Protein 1NUW (pdb70)

B-factor: mean 26.23, std 14.52, range [8.2, 106.67]

GO terms:
  GO:0042132 fructose 1,6-bisphosphate 1-phosphatase activity (F, EXP)

Sequence (328 aa):
TNIVTLTRFVMEEGRKARGTGEMTQLLNSLCTAVKAISTAVRKAGIAHLYGIAGSTNVTGDQVKKLDVLSNDLVINVLKSSFATCVLVSEEDKNAIIVEPEKRGKYVVCFDPLDGSSNIDCLVSIGTIFGIYRKNSTDEPSEKDALQPGRNLVAAGYALYGSATMLVLAMVNGVNCFMLDPAIGEFILVDRDVKIKKKGSIYSINEGYAKEFDPAITEYIQRKKFPPDNSAPYGARYVGSMVADVHRTLVYGGIFMYPANKKSPKGKLRLLYECNPMAYVMEKAGGLATTGKEAVLDIVPTDIHQRAPIILGSPEDVTELLEIYQKHA

Solvent-accessible surface area: 14277 Å² total; per-residue (Å²): 192,106,90,39,17,3,46,82,33,0,88,90,69,33,193,187,75,233,72,82,42,30,12,21,77,0,3,50,20,3,15,74,0,0,62,39,1,4,83,8,22,120,105,1,41,149,43,146,35,68,27,74,40,71,69,78,22,40,18,51,40,99,8,40,85,1,7,67,62,0,11,75,45,0,16,90,22,0,71,63,7,106,0,0,2,0,0,0,0,5,36,38,139,91,16,31,70,1,112,92,128,81,68,17,64,4,0,0,0,0,0,0,3,11,9,39,93,13,4,81,78,136,56,30,6,0,0,0,1,0,0,0,119,55,88,47,140,64,132,17,34,59,134,3,0,47,11,28,0,115,71,11,32,0,0,0,0,0,19,5,11,136,38,6,20,2,0,2,0,16,102,132,7,0,14,1,0,68,18,49,123,94,99,22,67,6,29,28,70,63,157,75,20,116,5,97,124,96,8,66,31,10,0,11,53,61,75,84,62,171,25,12,32,88,1,0,72,47,0,11,96,60,10,80,137,22,114,100,140,58,82,80,28,35,54,139,75,57,30,0,10,0,12,1,0,22,31,2,3,69,132,2,0,2,4,0,23,4,27,17,147,155,36,113,103,2,93,14,9,0,2,0,1,0,0,0,0,0,11,0,0,52,57,0,31,4,62,4,7,6,5,130,77,32,0,3,78,18,99,4,120,73,4,16,17,72,2,5,0,0,0,0,0,23,91,0,0,54,30,0,38,92,3,42,125,134,90,106

CATH classification: 3.30.540.10 (+1 more: 3.40.190.80)

InterPro domains:
  IPR000146 Fructose-1,6-bisphosphatase class 1 [MF_01855] (12-334)
  IPR000146 Fructose-1,6-bisphosphatase class 1 [PIRSF000904] (11-336)
  IPR000146 Fructose-1,6-bisphosphatase class 1 [PTHR11556] (4-336)
  IPR000146 Fructose-1,6-bisphosphatase class 1 [cd00354] (18-332)
  IPR020548 Fructose-1,6-bisphosphatase, active site [PS00124] (274-286)
  IPR028343 Fructose-1,6-bisphosphatase [PIRSF500210] (10-335)
  IPR028343 Fructose-1,6-bisphosphatase [PR00115] (36-63)
  IPR028343 Fructose-1,6-bisphosphatase [PR00115] (73-99)
  IPR028343 Fructose-1,6-bisphosphatase [PR00115] (153-176)
  IPR028343 Fructose-1,6-bisphosphatase [PR00115] (184-207)
  IPR028343 Fructose-1,6-bisphosphatase [PR00115] (210-237)
  IPR028343 Fructose-1,6-bisphosphatase [PR00115] (308-333)
  IPR033391 Fructose-1-6-bisphosphatase class I, N-terminal [PF00316] (13-198)
  IPR044015 Fructose-1-6-bisphosphatase class 1, C-terminal [PF18913] (203-332)

Structure (mmCIF, N/CA/C/O backbone):
data_1NUW
#
_entry.id   1NUW
#
_cell.length_a   53.600
_cell.length_b   83.017
_cell.length_c   165.378
_cell.angle_alpha   90.00
_cell.angle_beta   90.00
_cell.angle_gamma   90.00
#
_symmetry.space_group_name_H-M   'I 2 2 2'
#
loop_
_entity.id
_entity.type
_entity.pdbx_description
1 polymer Fructose-1,6-bisphosphatase
2 non-polymer 6-O-phosphono-beta-D-fructofuranose
3 non-polymer 'PHOSPHITE ION'
4 non-polymer 'MAGNESIUM ION'
5 water water
#
loop_
_atom_site.group_PDB
_atom_site.id
_atom_site.type_symbol
_atom_site.label_atom_id
_atom_site.label_alt_id
_atom_site.label_comp_id
_atom_site.label_asym_id
_atom_site.label_entity_id
_atom_site.label_seq_id
_atom_site.pdbx_PDB_ins_code
_atom_site.Cartn_x
_atom_site.Cartn_y
_atom_site.Cartn_z
_atom_site.occupancy
_atom_site.B_iso_or_equiv
_atom_site.auth_seq_id
_atom_site.auth_comp_id
_atom_site.auth_asym_id
_atom_site.auth_atom_id
_atom_site.pdbx_PDB_model_num
ATOM 1 N N . THR A 1 8 ? -15.850 10.780 -3.152 1.00 40.45 1008 THR A N 1
ATOM 2 C CA . THR A 1 8 ? -15.158 11.710 -4.036 1.00 35.19 1008 THR A CA 1
ATOM 3 C C . THR A 1 8 ? -15.054 13.130 -3.497 1.00 36.71 1008 THR A C 1
ATOM 4 O O . THR A 1 8 ? -14.680 14.018 -4.259 1.00 33.70 1008 THR A O 1
ATOM 8 N N . ASN A 1 9 ? -15.324 13.483 -2.246 1.00 41.03 1009 ASN A N 1
ATOM 9 C CA . ASN A 1 9 ? -15.079 14.851 -1.756 1.00 49.98 1009 ASN A CA 1
ATOM 10 C C . ASN A 1 9 ? -14.551 14.788 -0.326 1.00 54.84 1009 ASN A C 1
ATOM 11 O O . ASN A 1 9 ? -15.247 15.309 0.564 1.00 66.19 1009 ASN A O 1
ATOM 16 N N . ILE A 1 10 ? -13.412 14.173 -0.096 1.00 58.55 1010 ILE A N 1
ATOM 17 C CA . ILE A 1 10 ? -12.820 13.911 1.212 1.00 60.21 1010 ILE A CA 1
ATOM 18 C C . ILE A 1 10 ? -12.238 15.128 1.908 1.00 58.73 1010 ILE A C 1
ATOM 19 O O . ILE A 1 10 ? -11.732 16.093 1.315 1.00 52.35 1010 ILE A O 1
ATOM 24 N N . VAL A 1 11 ? -12.280 15.117 3.253 1.00 49.52 1011 VAL A N 1
ATOM 25 C CA . VAL A 1 11 ? -11.810 16.347 3.886 1.00 36.68 1011 VAL A CA 1
ATOM 26 C C . VAL A 1 11 ? -10.418 16.102 4.434 1.00 26.30 1011 VAL A C 1
ATOM 27 O O . VAL A 1 11 ? -10.262 15.507 5.490 1.00 25.72 1011 VAL A O 1
ATOM 31 N N . THR A 1 12 ? -9.432 16.535 3.692 1.00 24.92 1012 THR A N 1
ATOM 32 C CA . THR A 1 12 ? -8.037 16.262 4.055 1.00 22.22 1012 THR A CA 1
ATOM 33 C C . THR A 1 12 ? -7.530 17.285 5.071 1.00 20.42 1012 THR A C 1
ATOM 34 O O . THR A 1 12 ? -8.124 18.350 5.234 1.00 21.15 1012 THR A O 1
ATOM 38 N N . LEU A 1 13 ? -6.427 17.001 5.749 1.00 19.10 1013 LEU A N 1
ATOM 39 C CA . LEU A 1 13 ? -5.876 17.952 6.733 1.00 19.97 1013 LEU A CA 1
ATOM 40 C C . LEU A 1 13 ? -5.589 19.248 6.005 1.00 21.52 1013 LEU A C 1
ATOM 41 O O . LEU A 1 13 ? -5.860 20.324 6.501 1.00 25.16 1013 LEU A O 1
ATOM 46 N N . THR A 1 14 ? -5.031 19.148 4.804 1.00 23.29 1014 THR A N 1
ATOM 47 C CA . THR A 1 14 ? -4.740 20.337 4.022 1.00 26.97 1014 THR A CA 1
ATOM 48 C C . THR A 1 14 ? -5.954 21.216 3.789 1.00 25.78 1014 THR A C 1
ATOM 49 O O . THR A 1 14 ? -5.974 22.439 3.990 1.00 27.05 1014 THR A O 1
ATOM 53 N N . ARG A 1 15 ? -7.017 20.584 3.333 1.00 25.90 1015 ARG A N 1
ATOM 54 C CA . ARG A 1 15 ? -8.241 21.351 3.061 1.00 28.45 1015 ARG A CA 1
ATOM 55 C C . ARG A 1 15 ? -8.727 22.014 4.334 1.00 29.39 1015 ARG A C 1
ATOM 56 O O . ARG A 1 15 ? -9.103 23.176 4.417 1.00 34.94 1015 ARG A O 1
ATOM 64 N N . PHE A 1 16 ? -8.739 21.264 5.432 1.00 29.86 1016 PHE A N 1
ATOM 65 C CA . PHE A 1 16 ? -9.159 21.769 6.726 1.00 30.73 1016 PHE A CA 1
ATOM 66 C C . PHE A 1 16 ? -8.339 22.980 7.131 1.00 31.87 1016 PHE A C 1
ATOM 67 O O . PHE A 1 16 ? -8.896 23.987 7.570 1.00 41.70 1016 PHE A O 1
ATOM 75 N N . VAL A 1 17 ? -7.016 22.857 7.059 1.00 30.46 1017 VAL A N 1
ATOM 76 C CA . VAL A 1 17 ? -6.151 23.938 7.589 1.00 36.18 1017 VAL A CA 1
ATOM 77 C C . VAL A 1 17 ? -6.298 25.170 6.717 1.00 40.99 1017 VAL A C 1
ATOM 78 O O . VAL A 1 17 ? -6.349 26.319 7.136 1.00 39.48 1017 VAL A O 1
ATOM 82 N N . MET A 1 18 ? -6.404 24.914 5.409 1.00 40.43 1018 MET A N 1
ATOM 83 C CA . MET A 1 18 ? -6.708 25.974 4.462 1.00 38.95 1018 MET A CA 1
ATOM 84 C C . MET A 1 18 ? -7.971 26.742 4.778 1.00 41.06 1018 MET A C 1
ATOM 85 O O . MET A 1 18 ? -8.077 27.976 4.686 1.00 53.05 1018 MET A O 1
ATOM 90 N N . GLU A 1 19 ? -9.012 26.016 5.149 1.00 42.31 1019 GLU A N 1
ATOM 91 C CA . GLU A 1 19 ? -10.220 26.747 5.571 1.00 49.40 1019 GLU A CA 1
ATOM 92 C C . GLU A 1 19 ? -10.046 27.471 6.897 1.00 53.40 1019 GLU A C 1
ATOM 93 O O . GLU A 1 19 ? -10.618 28.564 7.032 1.00 55.09 1019 GLU A O 1
ATOM 99 N N . GLU A 1 20 ? -9.277 26.944 7.837 1.00 50.55 1020 GLU A N 1
ATOM 100 C CA . GLU A 1 20 ? -8.916 27.673 9.048 1.00 55.83 1020 GLU A CA 1
ATOM 101 C C . GLU A 1 20 ? -8.401 29.054 8.656 1.00 61.25 1020 GLU A C 1
ATOM 102 O O . GLU A 1 20 ? -8.914 30.051 9.129 1.00 64.03 1020 GLU A O 1
ATOM 108 N N . GLY A 1 21 ? -7.460 29.034 7.732 1.00 63.54 1021 GLY A N 1
ATOM 109 C CA . GLY A 1 21 ? -7.005 30.264 7.094 1.00 64.51 1021 GLY A CA 1
ATOM 110 C C . GLY A 1 21 ? -8.170 31.009 6.481 1.00 65.26 1021 GLY A C 1
ATOM 111 O O . GLY A 1 21 ? -8.200 32.245 6.529 1.00 67.27 1021 GLY A O 1
ATOM 112 N N . ARG A 1 22 ? -9.171 30.358 5.886 1.00 66.35 1022 ARG A N 1
ATOM 113 C CA . ARG A 1 22 ? -10.211 31.152 5.214 1.00 72.20 1022 ARG A CA 1
ATOM 114 C C . ARG A 1 22 ? -10.973 31.979 6.255 1.00 78.22 1022 ARG A C 1
ATOM 115 O O . ARG A 1 22 ? -11.373 33.102 5.977 1.00 76.15 1022 ARG A O 1
ATOM 123 N N . LYS A 1 23 ? -11.140 31.396 7.432 1.00 79.20 1023 LYS A N 1
ATOM 124 C CA . LYS A 1 23 ? -11.767 32.018 8.584 1.00 81.47 1023 LYS A CA 1
ATOM 125 C C . LYS A 1 23 ? -11.001 33.253 9.049 1.00 84.20 1023 LYS A C 1
ATOM 126 O O . LYS A 1 23 ? -11.574 34.206 9.544 1.00 78.93 1023 LYS A O 1
ATOM 132 N N . ALA A 1 24 ? -9.686 33.302 8.923 1.00 89.28 1024 ALA A N 1
ATOM 133 C CA . ALA A 1 24 ? -8.855 34.407 9.253 1.00 91.72 1024 ALA A CA 1
ATOM 134 C C . ALA A 1 24 ? -8.371 35.106 7.999 1.00 94.38 1024 ALA A C 1
ATOM 135 O O . ALA A 1 24 ? -9.204 35.508 7.214 1.00 96.04 1024 ALA A O 1
ATOM 137 N N . ARG A 1 25 ? -7.126 35.427 7.761 1.00 89.64 1025 ARG A N 1
ATOM 138 C CA . ARG A 1 25 ? -6.647 36.215 6.669 1.00 85.28 1025 ARG A CA 1
ATOM 139 C C . ARG A 1 25 ? -5.158 36.499 6.775 1.00 85.02 1025 ARG A C 1
ATOM 140 O O . ARG A 1 25 ? -4.586 36.858 7.794 1.00 83.90 1025 ARG A O 1
ATOM 148 N N . GLY A 1 26 ? -4.615 36.336 5.593 1.00 81.83 1026 GLY A N 1
ATOM 149 C CA . GLY A 1 26 ? -3.222 36.544 5.392 1.00 78.62 1026 GLY A CA 1
ATOM 150 C C . GLY A 1 26 ? -2.415 35.447 4.735 1.00 75.80 1026 GLY A C 1
ATOM 151 O O . GLY A 1 26 ? -2.424 35.285 3.517 1.00 82.71 1026 GLY A O 1
ATOM 152 N N . THR A 1 27 ? -1.585 34.821 5.550 1.00 70.03 1027 THR A N 1
ATOM 153 C CA . THR A 1 27 ? -0.602 33.856 5.186 1.00 65.51 1027 THR A CA 1
ATOM 154 C C . THR A 1 27 ? -0.909 32.355 5.332 1.00 60.93 1027 THR A C 1
ATOM 155 O O . THR A 1 27 ? -1.299 31.942 6.427 1.00 82.67 1027 THR A O 1
ATOM 159 N N . GLY A 1 28 ? -0.683 31.672 4.231 1.00 49.34 1028 GLY A N 1
ATOM 160 C CA . GLY A 1 28 ? -0.672 30.251 4.017 1.00 39.31 1028 GLY A CA 1
ATOM 161 C C . GLY A 1 28 ? 0.592 29.543 4.479 1.00 35.76 1028 GLY A C 1
ATOM 162 O O . GLY A 1 28 ? 0.825 28.357 4.155 1.00 34.69 1028 GLY A O 1
ATOM 163 N N . GLU A 1 29 ? 1.452 30.235 5.243 1.00 32.51 1029 GLU A N 1
ATOM 164 C CA . GLU A 1 29 ? 2.640 29.531 5.754 1.00 28.55 1029 GLU A CA 1
ATOM 165 C C . GLU A 1 29 ? 2.316 28.361 6.664 1.00 26.56 1029 GLU A C 1
ATOM 166 O O . GLU A 1 29 ? 2.997 27.334 6.578 1.00 25.94 1029 GLU A O 1
ATOM 172 N N . MET A 1 30 ? 1.297 28.517 7.529 1.00 24.44 1030 MET A N 1
ATOM 173 C CA . MET A 1 30 ? 0.938 27.387 8.402 1.00 23.84 1030 MET A CA 1
ATOM 174 C C . MET A 1 30 ? 0.519 26.215 7.538 1.00 24.03 1030 MET A C 1
ATOM 175 O O . MET A 1 30 ? 0.848 25.069 7.884 1.00 23.78 1030 MET A O 1
ATOM 180 N N . THR A 1 31 ? -0.200 26.458 6.460 1.00 23.29 1031 THR A N 1
ATOM 181 C CA . THR A 1 31 ? -0.638 25.296 5.658 1.00 24.33 1031 THR A CA 1
ATOM 182 C C . THR A 1 31 ? 0.564 24.624 5.016 1.00 22.49 1031 THR A C 1
ATOM 183 O O . THR A 1 31 ? 0.608 23.396 4.910 1.00 23.59 1031 THR A O 1
ATOM 187 N N . GLN A 1 32 ? 1.546 25.418 4.561 1.00 23.56 1032 GLN A N 1
ATOM 188 C CA . GLN A 1 32 ? 2.766 24.855 3.988 1.00 22.31 1032 GLN A CA 1
ATOM 189 C C . GLN A 1 32 ? 3.484 24.047 5.051 1.00 21.19 1032 GLN A C 1
ATOM 190 O O . GLN A 1 32 ? 3.946 22.922 4.768 1.00 22.24 1032 GLN A O 1
ATOM 201 N N . LEU A 1 33 ? 3.586 24.562 6.265 1.00 20.37 1033 LEU A N 1
ATOM 202 C CA . LEU A 1 33 ? 4.259 23.882 7.360 1.00 20.08 1033 LEU A CA 1
ATOM 203 C C . LEU A 1 33 ? 3.615 22.549 7.625 1.00 18.18 1033 LEU A C 1
ATOM 204 O O . LEU A 1 33 ? 4.282 21.495 7.690 1.00 18.52 1033 LEU A O 1
ATOM 213 N N . LEU A 1 34 ? 2.281 22.554 7.783 1.00 18.14 1034 LEU A N 1
ATOM 214 C CA . LEU A 1 34 ? 1.620 21.290 8.164 1.00 18.69 1034 LEU A CA 1
ATOM 215 C C . LEU A 1 34 ? 1.606 20.309 7.020 1.00 17.89 1034 LEU A C 1
ATOM 216 O O . LEU A 1 34 ? 1.780 19.098 7.244 1.00 20.40 1034 LEU A O 1
ATOM 221 N N . ASN A 1 35 ? 1.377 20.800 5.789 1.00 21.01 1035 ASN A N 1
ATOM 222 C CA . ASN A 1 35 ? 1.527 19.904 4.639 1.00 21.06 1035 ASN A CA 1
ATOM 223 C C . ASN A 1 35 ? 2.898 19.229 4.651 1.00 20.26 1035 ASN A C 1
ATOM 224 O O . ASN A 1 35 ? 3.020 17.997 4.435 1.00 21.60 1035 ASN A O 1
ATOM 229 N N . SER A 1 36 ? 3.951 19.983 4.892 1.00 19.62 1036 SER A N 1
ATOM 230 C CA . SER A 1 36 ? 5.306 19.411 4.926 1.00 18.72 1036 SER A CA 1
ATOM 231 C C . SER A 1 36 ? 5.467 18.386 6.031 1.00 17.81 1036 SER A C 1
ATOM 232 O O . SER A 1 36 ? 5.983 17.278 5.845 1.00 18.21 1036 SER A O 1
ATOM 235 N N . LEU A 1 37 ? 4.966 18.750 7.216 1.00 17.99 1037 LEU A N 1
ATOM 236 C CA . LEU A 1 37 ? 5.107 17.800 8.342 1.00 17.20 1037 LEU A CA 1
ATOM 237 C C . LEU A 1 37 ? 4.336 16.513 8.018 1.00 17.05 1037 LEU A C 1
ATOM 238 O O . LEU A 1 37 ? 4.768 15.405 8.352 1.00 18.47 1037 LEU A O 1
ATOM 243 N N . CYS A 1 38 ? 3.175 16.612 7.344 1.00 17.34 1038 CYS A N 1
ATOM 244 C CA . CYS A 1 38 ? 2.427 15.415 6.980 1.00 17.51 1038 CYS A CA 1
ATOM 245 C C . CYS A 1 38 ? 3.255 14.480 6.113 1.00 15.79 1038 CYS A C 1
ATOM 246 O O . CYS A 1 38 ? 3.189 13.252 6.223 1.00 16.48 1038 CYS A O 1
ATOM 249 N N . THR A 1 39 ? 4.041 15.038 5.185 1.00 16.30 1039 THR A N 1
ATOM 250 C CA . THR A 1 39 ? 4.877 14.187 4.345 1.00 16.45 1039 THR A CA 1
ATOM 251 C C . THR A 1 39 ? 5.884 13.408 5.207 1.00 16.13 1039 THR A C 1
ATOM 252 O O . THR A 1 39 ? 6.070 12.203 5.019 1.00 16.11 1039 THR A O 1
ATOM 256 N N . ALA A 1 40 ? 6.571 14.060 6.161 1.00 16.09 1040 ALA A N 1
ATOM 257 C CA . ALA A 1 40 ? 7.466 13.335 7.049 1.00 15.32 1040 ALA A CA 1
ATOM 258 C C . ALA A 1 40 ? 6.708 12.289 7.872 1.00 14.77 1040 ALA A C 1
ATOM 259 O O . ALA A 1 40 ? 7.241 11.181 8.033 1.00 15.42 1040 ALA A O 1
ATOM 261 N N . VAL A 1 41 ? 5.535 12.632 8.388 1.00 14.56 1041 VAL A N 1
ATOM 262 C CA . VAL A 1 41 ? 4.770 11.648 9.190 1.00 14.30 1041 VAL A CA 1
ATOM 263 C C . VAL A 1 41 ? 4.452 10.421 8.344 1.00 13.93 1041 VAL A C 1
ATOM 264 O O . VAL A 1 41 ? 4.539 9.299 8.850 1.00 14.64 1041 VAL A O 1
ATOM 268 N N . LYS A 1 42 ? 4.058 10.602 7.075 1.00 14.90 1042 LYS A N 1
ATOM 269 C CA . LYS A 1 42 ? 3.763 9.402 6.259 1.00 14.45 1042 LYS A CA 1
ATOM 270 C C . LYS A 1 42 ? 5.028 8.576 6.048 1.00 14.11 1042 LYS A C 1
ATOM 271 O O . LYS A 1 42 ? 4.952 7.336 6.048 1.00 15.95 1042 LYS A O 1
ATOM 277 N N . ALA A 1 43 ? 6.164 9.219 5.827 1.00 14.53 1043 ALA A N 1
ATOM 278 C CA . ALA A 1 43 ? 7.419 8.487 5.625 1.00 14.99 1043 ALA A CA 1
ATOM 279 C C . ALA A 1 43 ? 7.802 7.766 6.889 1.00 14.91 1043 ALA A C 1
ATOM 280 O O . ALA A 1 43 ? 8.269 6.614 6.833 1.00 16.92 1043 ALA A O 1
ATOM 282 N N . ILE A 1 44 ? 7.605 8.384 8.050 1.00 14.26 1044 ILE A N 1
ATOM 283 C CA . ILE A 1 44 ? 7.927 7.704 9.323 1.00 13.77 1044 ILE A CA 1
ATOM 284 C C . ILE A 1 44 ? 6.988 6.550 9.499 1.00 13.28 1044 ILE A C 1
ATOM 285 O O . ILE A 1 44 ? 7.424 5.418 9.823 1.00 15.45 1044 ILE A O 1
ATOM 290 N N . SER A 1 45 ? 5.698 6.733 9.255 1.00 14.81 1045 SER A N 1
ATOM 291 C CA . SER A 1 45 ? 4.739 5.646 9.417 1.00 15.59 1045 SER A CA 1
ATOM 292 C C . SER A 1 45 ? 5.125 4.458 8.572 1.00 15.45 1045 SER A C 1
ATOM 293 O O . SER A 1 45 ? 5.092 3.292 9.017 1.00 15.98 1045 SER A O 1
ATOM 296 N N . THR A 1 46 ? 5.458 4.718 7.293 1.00 15.84 1046 THR A N 1
ATOM 297 C CA . THR A 1 46 ? 5.799 3.596 6.400 1.00 17.10 1046 THR A CA 1
ATOM 298 C C . THR A 1 46 ? 7.025 2.836 6.888 1.00 17.15 1046 THR A C 1
ATOM 299 O O . THR A 1 46 ? 7.063 1.613 6.875 1.00 18.81 1046 THR A O 1
ATOM 303 N N . ALA A 1 47 ? 8.049 3.559 7.361 1.00 16.00 1047 ALA A N 1
ATOM 304 C CA . ALA A 1 47 ? 9.244 2.945 7.930 1.00 15.62 1047 ALA A CA 1
ATOM 305 C C . ALA A 1 47 ? 8.904 2.116 9.149 1.00 16.13 1047 ALA A C 1
ATOM 306 O O . ALA A 1 47 ? 9.384 0.977 9.299 1.00 19.90 1047 ALA A O 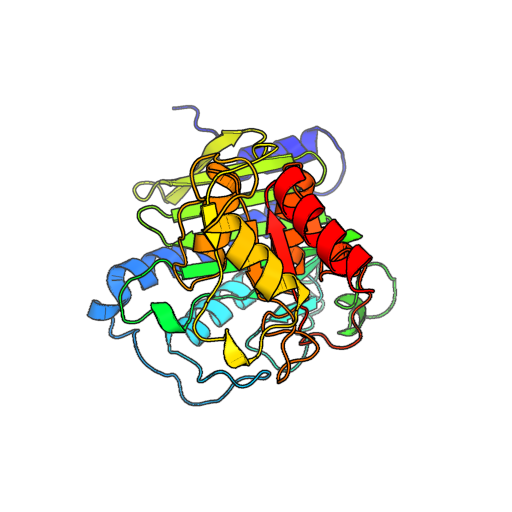1
ATOM 308 N N . VAL A 1 48 ? 8.084 2.704 10.027 1.00 16.23 1048 VAL A N 1
ATOM 309 C CA . VAL A 1 48 ? 7.729 1.977 11.279 1.00 14.98 1048 VAL A CA 1
ATOM 310 C C . VAL A 1 48 ? 7.020 0.695 10.966 1.00 15.54 1048 VAL A C 1
ATOM 311 O O . VAL A 1 48 ? 7.196 -0.364 11.595 1.00 15.93 1048 VAL A O 1
ATOM 315 N N . ARG A 1 49 ? 6.117 0.757 10.013 1.00 16.28 1049 ARG A N 1
ATOM 316 C CA . ARG A 1 49 ? 5.266 -0.369 9.690 1.00 16.22 1049 ARG A CA 1
ATOM 317 C C . ARG A 1 49 ? 6.032 -1.532 9.075 1.00 16.72 1049 ARG A C 1
ATOM 318 O O . ARG A 1 49 ? 5.536 -2.676 9.019 1.00 19.07 1049 ARG A O 1
ATOM 333 N N . LYS A 1 50 ? 7.249 -1.279 8.594 1.00 18.21 1050 LYS A N 1
ATOM 334 C CA . LYS A 1 50 ? 8.091 -2.341 8.040 1.00 18.61 1050 LYS A CA 1
ATOM 335 C C . LYS A 1 50 ? 9.461 -2.432 8.756 1.00 18.45 1050 LYS A C 1
ATOM 336 O O . LYS A 1 50 ? 10.357 -3.026 8.227 1.00 20.75 1050 LYS A O 1
ATOM 342 N N . ALA A 1 51 ? 9.554 -1.777 9.920 1.00 17.71 1051 ALA A N 1
ATOM 343 C CA . ALA A 1 51 ? 10.867 -1.641 10.567 1.00 19.42 1051 ALA A CA 1
ATOM 344 C C . ALA A 1 51 ? 11.674 -2.903 10.770 1.00 20.61 1051 ALA A C 1
ATOM 345 O O . ALA A 1 51 ? 12.907 -2.941 10.537 1.00 21.78 1051 ALA A O 1
ATOM 347 N N . GLY A 1 52 ? 11.006 -3.975 11.224 1.00 19.72 1052 GLY A N 1
ATOM 348 C CA . GLY A 1 52 ? 11.851 -5.176 11.375 1.00 20.76 1052 GLY A CA 1
ATOM 349 C C . GLY A 1 52 ? 12.355 -5.757 10.077 1.00 24.06 1052 GLY A C 1
ATOM 350 O O . GLY A 1 52 ? 13.431 -6.420 10.067 1.00 30.52 1052 GLY A O 1
ATOM 351 N N . ILE A 1 53 ? 11.664 -5.611 8.956 1.00 22.52 1053 ILE A N 1
ATOM 352 C CA . ILE A 1 53 ? 12.111 -6.146 7.666 1.00 25.76 1053 ILE A CA 1
ATOM 353 C C . ILE A 1 53 ? 13.264 -5.314 7.135 1.00 24.19 1053 ILE A C 1
ATOM 354 O O . ILE A 1 53 ? 14.162 -5.855 6.485 1.00 33.14 1053 ILE A O 1
ATOM 359 N N . ALA A 1 54 ? 13.194 -4.006 7.482 1.00 24.10 1054 ALA A N 1
ATOM 360 C CA . ALA A 1 54 ? 14.122 -3.021 6.960 1.00 27.62 1054 ALA A CA 1
ATOM 361 C C . ALA A 1 54 ? 15.312 -2.885 7.909 1.00 28.58 1054 ALA A C 1
ATOM 362 O O . ALA A 1 54 ? 16.195 -2.051 7.759 1.00 33.57 1054 ALA A O 1
ATOM 364 N N . HIS A 1 55 ? 15.293 -3.731 8.950 1.00 26.70 1055 HIS A N 1
ATOM 365 C CA . HIS A 1 55 ? 16.352 -3.783 9.955 1.00 29.69 1055 HIS A CA 1
ATOM 366 C C . HIS A 1 55 ? 16.522 -2.438 10.646 1.00 32.54 1055 HIS A C 1
ATOM 367 O O . HIS A 1 55 ? 17.687 -2.052 10.815 1.00 37.80 1055 HIS A O 1
ATOM 374 N N . LEU A 1 56 ? 15.421 -1.796 11.011 1.00 31.11 1056 LEU A N 1
ATOM 375 C CA . LEU A 1 56 ? 15.425 -0.472 11.584 1.00 26.44 1056 LEU A CA 1
ATOM 376 C C . LEU A 1 56 ? 15.234 -0.466 13.098 1.00 28.93 1056 LEU A C 1
ATOM 377 O O . LEU A 1 56 ? 15.080 0.594 13.706 1.00 27.89 1056 LEU A O 1
ATOM 382 N N . TYR A 1 57 ? 15.237 -1.637 13.744 1.00 29.31 1057 TYR A N 1
ATOM 383 C CA . TYR A 1 57 ? 15.153 -1.666 15.219 1.00 33.87 1057 TYR A CA 1
ATOM 384 C C . TYR A 1 57 ? 16.560 -1.556 15.787 1.00 37.71 1057 TYR A C 1
ATOM 385 O O . TYR A 1 57 ? 17.561 -1.840 15.102 1.00 49.11 1057 TYR A O 1
ATOM 394 N N . GLY A 1 58 ? 16.747 -1.137 17.041 1.00 40.74 1058 GLY A N 1
ATOM 395 C CA . GLY A 1 58 ? 18.144 -1.150 17.527 1.00 41.06 1058 GLY A CA 1
ATOM 396 C C . GLY A 1 58 ? 18.745 0.234 17.643 1.00 37.34 1058 GLY A C 1
ATOM 397 O O . GLY A 1 58 ? 18.133 1.266 17.349 1.00 37.15 1058 GLY A O 1
ATOM 398 N N . ILE A 1 59 ? 19.986 0.354 18.093 1.00 37.56 1059 ILE A N 1
ATOM 399 C CA . ILE A 1 59 ? 20.545 1.664 18.428 1.00 43.93 1059 ILE A CA 1
ATOM 400 C C . ILE A 1 59 ? 21.383 2.232 17.294 1.00 47.69 1059 ILE A C 1
ATOM 401 O O . ILE A 1 59 ? 21.986 1.512 16.488 1.00 52.18 1059 ILE A O 1
ATOM 406 N N . ALA A 1 60 ? 21.402 3.559 17.237 1.00 54.34 1060 ALA A N 1
ATOM 407 C CA . ALA A 1 60 ? 22.246 4.279 16.294 1.00 53.26 1060 ALA A CA 1
ATOM 408 C C . ALA A 1 60 ? 23.683 4.184 16.773 1.00 56.80 1060 ALA A C 1
ATOM 409 O O . ALA A 1 60 ? 24.357 3.182 16.503 1.00 69.10 1060 ALA A O 1
ATOM 411 N N . GLY A 1 61 ? 24.182 5.172 17.512 1.00 58.10 1061 GLY A N 1
ATOM 412 C CA . GLY A 1 61 ? 25.552 5.028 18.010 1.00 52.85 1061 GLY A CA 1
ATOM 413 C C . GL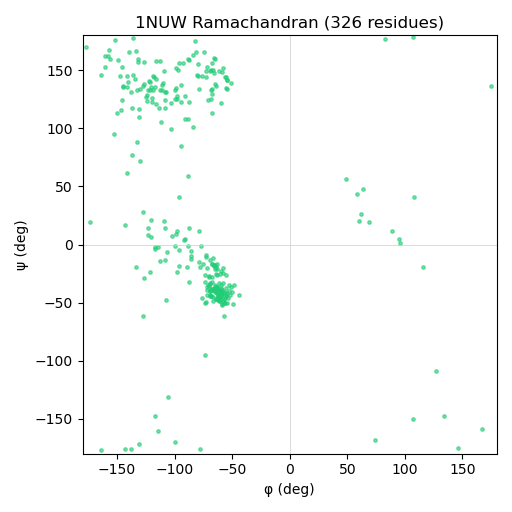Y A 1 61 ? 25.965 6.130 18.962 1.00 54.90 1061 GLY A C 1
ATOM 414 O O . GLY A 1 61 ? 27.140 6.391 19.208 1.00 64.14 1061 GLY A O 1
ATOM 415 N N . SER A 1 62 ? 24.971 6.824 19.537 1.00 55.89 1062 SER A N 1
ATOM 416 C CA . SER A 1 62 ? 25.321 7.908 20.452 1.00 62.69 1062 SER A CA 1
ATOM 417 C C . SER A 1 62 ? 24.337 7.962 21.609 1.00 64.73 1062 SER A C 1
ATOM 418 O O . SER A 1 62 ? 23.435 7.137 21.724 1.00 64.01 1062 SER A O 1
ATOM 421 N N . THR A 1 63 ? 24.514 8.958 22.458 1.00 68.42 1063 THR A N 1
ATOM 422 C CA . THR A 1 63 ? 23.553 9.256 23.518 1.00 67.69 1063 THR A CA 1
ATOM 423 C C . THR A 1 63 ? 23.066 10.691 23.340 1.00 63.81 1063 THR A C 1
ATOM 424 O O . THR A 1 63 ? 23.969 11.522 23.130 1.00 69.50 1063 THR A O 1
ATOM 428 N N . ASN A 1 64 ? 21.745 10.938 23.406 1.00 62.31 1064 ASN A N 1
ATOM 429 C CA . ASN A 1 64 ? 21.286 12.313 23.181 1.00 53.48 1064 ASN A CA 1
ATOM 430 C C . ASN A 1 64 ? 21.500 13.211 24.411 1.00 53.90 1064 ASN A C 1
ATOM 431 O O . ASN A 1 64 ? 22.033 12.873 25.466 1.00 51.34 1064 ASN A O 1
ATOM 436 N N . VAL A 1 65 ? 21.004 14.422 24.213 1.00 54.75 1065 VAL A N 1
ATOM 437 C CA . VAL A 1 65 ? 21.021 15.486 25.180 1.00 53.05 1065 VAL A CA 1
ATOM 438 C C . VAL A 1 65 ? 20.386 15.143 26.521 1.00 56.59 1065 VAL A C 1
ATOM 439 O O . VAL A 1 65 ? 20.740 15.746 27.557 1.00 71.11 1065 VAL A O 1
ATOM 443 N N . THR A 1 66 ? 19.439 14.199 26.633 1.00 53.41 1066 THR A N 1
ATOM 444 C CA . THR A 1 66 ? 18.808 14.173 27.988 1.00 50.76 1066 THR A CA 1
ATOM 445 C C . THR A 1 66 ? 18.913 12.743 28.477 1.00 54.63 1066 THR A C 1
ATOM 446 O O . THR A 1 66 ? 18.209 12.128 29.266 1.00 50.96 1066 THR A O 1
ATOM 450 N N . GLY A 1 67 ? 19.971 12.108 27.942 1.00 49.62 1067 GLY A N 1
ATOM 451 C CA . GLY A 1 67 ? 20.447 10.825 28.393 1.00 53.06 1067 GLY A CA 1
ATOM 452 C C . GLY A 1 67 ? 19.936 9.620 27.644 1.00 48.82 1067 GLY A C 1
ATOM 453 O O . GLY A 1 67 ? 20.232 8.483 28.032 1.00 57.80 1067 GLY A O 1
ATOM 454 N N . ASP A 1 68 ? 19.169 9.798 26.565 1.00 46.20 1068 ASP A N 1
ATOM 455 C CA . ASP A 1 68 ? 18.650 8.595 25.908 1.00 38.39 1068 ASP A CA 1
ATOM 456 C C . ASP A 1 68 ? 19.686 7.929 24.983 1.00 36.96 1068 ASP A C 1
ATOM 457 O O . ASP A 1 68 ? 20.397 8.652 24.282 1.00 40.85 1068 ASP A O 1
ATOM 462 N N . GLN A 1 69 ? 19.618 6.612 24.938 1.00 36.37 1069 GLN A N 1
ATOM 463 C CA . GLN A 1 69 ? 20.319 5.693 24.061 1.00 39.73 1069 GLN A CA 1
ATOM 464 C C . GLN A 1 69 ? 19.711 5.984 22.667 1.00 37.68 1069 GLN A C 1
ATOM 465 O O . GLN A 1 69 ? 18.550 5.539 22.576 1.00 44.91 1069 GLN A O 1
ATOM 471 N N . VAL A 1 70 ? 20.385 6.518 21.651 1.00 35.70 1070 VAL A N 1
ATOM 472 C CA . VAL A 1 70 ? 19.637 6.825 20.389 1.00 33.69 1070 VAL A CA 1
ATOM 473 C C . VAL A 1 70 ? 19.379 5.623 19.496 1.00 27.93 1070 VAL A C 1
ATOM 474 O O . VAL A 1 70 ? 20.223 4.771 19.215 1.00 38.59 1070 VAL A O 1
ATOM 478 N N . LYS A 1 71 ? 18.159 5.446 18.981 1.00 26.61 1071 LYS A N 1
ATOM 479 C CA . LYS A 1 71 ? 17.716 4.328 18.182 1.00 27.49 1071 LYS A CA 1
ATOM 480 C C . LYS A 1 71 ? 17.817 4.670 16.696 1.00 30.42 1071 LYS A C 1
ATOM 481 O O . LYS A 1 71 ? 17.776 5.851 16.329 1.00 24.50 1071 LYS A O 1
ATOM 487 N N . LYS A 1 72 ? 17.917 3.677 15.820 1.00 27.46 1072 LYS A N 1
ATOM 488 C CA . LYS A 1 72 ? 17.942 3.957 14.385 1.00 27.83 1072 LYS A CA 1
ATOM 489 C C . LYS A 1 72 ? 16.727 4.705 13.851 1.00 26.54 1072 LYS A C 1
ATOM 490 O O . LYS A 1 72 ? 16.818 5.546 12.952 1.00 30.42 1072 LYS A O 1
ATOM 496 N N . LEU A 1 73 ? 15.545 4.475 14.408 1.00 23.66 1073 LEU A N 1
ATOM 497 C CA . LEU A 1 73 ? 14.350 5.225 13.996 1.00 21.25 1073 LEU A CA 1
ATOM 498 C C . LEU A 1 73 ? 14.379 6.657 14.517 1.00 22.11 1073 LEU A C 1
ATOM 499 O O . LEU A 1 73 ? 13.768 7.538 13.917 1.00 20.70 1073 LEU A O 1
ATOM 504 N N . ASP A 1 74 ? 15.069 6.963 15.619 1.00 21.61 1074 ASP A N 1
ATOM 505 C CA . ASP A 1 74 ? 15.243 8.357 16.056 1.00 21.47 1074 ASP A CA 1
ATOM 506 C C . ASP A 1 74 ? 15.968 9.176 14.994 1.00 20.26 1074 ASP A C 1
ATOM 507 O O . ASP A 1 74 ? 15.591 10.284 14.643 1.00 22.99 1074 ASP A O 1
ATOM 512 N N . VAL A 1 75 ? 17.060 8.607 14.467 1.00 21.83 1075 VAL A N 1
ATOM 513 C CA . VAL A 1 75 ? 17.853 9.305 13.484 1.00 24.00 1075 VAL A CA 1
ATOM 514 C C . VAL A 1 75 ? 17.090 9.503 12.180 1.00 22.70 1075 VAL A C 1
ATOM 515 O O . VAL A 1 75 ? 16.978 10.590 11.610 1.00 23.01 1075 VAL A O 1
ATOM 519 N N . LEU A 1 76 ? 16.473 8.427 11.664 1.00 23.43 1076 LEU A N 1
ATOM 520 C CA . LEU A 1 76 ? 15.685 8.552 10.435 1.00 21.76 1076 LEU A CA 1
ATOM 521 C C . LEU A 1 76 ? 14.544 9.527 10.606 1.00 19.60 1076 LEU A C 1
ATOM 522 O O . LEU A 1 76 ? 14.336 10.411 9.743 1.00 21.54 1076 LEU A O 1
ATOM 527 N N . SER A 1 77 ? 13.763 9.407 11.674 1.00 17.73 1077 SER A N 1
ATOM 528 C CA . SER A 1 77 ? 12.641 10.324 11.841 1.00 16.83 1077 SER A CA 1
ATOM 529 C C . SER A 1 77 ? 13.116 11.765 12.034 1.00 16.55 1077 SER A C 1
ATOM 530 O O . SER A 1 77 ? 12.483 12.726 11.535 1.00 17.28 1077 SER A O 1
ATOM 535 N N . ASN A 1 78 ? 14.198 11.984 12.758 1.00 17.03 1078 ASN A N 1
ATOM 536 C CA . ASN A 1 78 ? 14.691 13.349 12.973 1.00 17.46 1078 ASN A CA 1
ATOM 537 C C . ASN A 1 78 ? 15.080 13.988 11.652 1.00 18.00 1078 ASN A C 1
ATOM 538 O O . ASN A 1 78 ? 14.769 15.137 11.332 1.00 18.22 1078 ASN A O 1
ATOM 543 N N . ASP A 1 79 ? 15.818 13.229 10.829 1.00 18.08 1079 ASP A N 1
ATOM 544 C CA . ASP A 1 79 ? 16.259 13.758 9.540 1.00 20.94 1079 ASP A CA 1
ATOM 545 C C . ASP A 1 79 ? 15.043 14.088 8.667 1.00 18.64 1079 ASP A C 1
ATOM 546 O O . ASP A 1 79 ? 15.011 15.118 7.999 1.00 20.46 1079 ASP A O 1
ATOM 551 N N . LEU A 1 80 ? 14.040 13.218 8.635 1.00 18.07 1080 LEU A N 1
ATOM 552 C CA . LEU A 1 80 ? 12.824 13.466 7.844 1.00 18.40 1080 LEU A CA 1
ATOM 553 C C . LEU A 1 80 ? 12.161 14.759 8.275 1.00 17.10 1080 LEU A C 1
ATOM 554 O O . LEU A 1 80 ? 11.791 15.626 7.454 1.00 19.08 1080 LEU A O 1
ATOM 559 N N . VAL A 1 81 ? 11.989 14.910 9.600 1.00 17.09 1081 VAL A N 1
ATOM 560 C CA . VAL A 1 81 ? 11.238 16.088 10.056 1.00 16.47 1081 VAL A CA 1
ATOM 561 C C . VAL A 1 81 ? 12.041 17.361 9.795 1.00 17.70 1081 VAL A C 1
ATOM 562 O O . VAL A 1 81 ? 11.505 18.351 9.271 1.00 19.11 1081 VAL A O 1
ATOM 566 N N . ILE A 1 82 ? 13.344 17.347 10.107 1.00 18.96 1082 ILE A N 1
ATOM 567 C CA . ILE A 1 82 ? 14.164 18.545 9.878 1.00 20.09 1082 ILE A CA 1
ATOM 568 C C . ILE A 1 82 ? 14.154 18.925 8.403 1.00 20.46 1082 ILE A C 1
ATOM 569 O O . ILE A 1 82 ? 13.989 20.125 8.070 1.00 22.71 1082 ILE A O 1
ATOM 574 N N . ASN A 1 83 ? 14.306 17.938 7.526 1.00 19.91 1083 ASN A N 1
ATOM 575 C CA . ASN A 1 83 ? 14.392 18.274 6.087 1.00 22.55 1083 ASN A CA 1
ATOM 576 C C . ASN A 1 83 ? 13.049 18.774 5.562 1.00 22.47 1083 ASN A C 1
ATOM 577 O O . ASN A 1 83 ? 13.069 19.741 4.747 1.00 23.48 1083 ASN A O 1
ATOM 582 N N . VAL A 1 84 ? 11.876 18.233 5.932 1.00 19.74 1084 VAL A N 1
ATOM 583 C CA . VAL A 1 84 ? 10.606 18.763 5.389 1.00 19.35 1084 VAL A CA 1
ATOM 584 C C . VAL A 1 84 ? 10.303 20.139 5.957 1.00 20.98 1084 VAL A C 1
ATOM 585 O O . VAL A 1 84 ? 9.794 21.056 5.279 1.00 22.90 1084 VAL A O 1
ATOM 589 N N . LEU A 1 85 ? 10.651 20.368 7.233 1.00 20.95 1085 LEU A N 1
ATOM 590 C CA . LEU A 1 85 ? 10.413 21.707 7.783 1.00 18.50 1085 LEU A CA 1
ATOM 591 C C . LEU A 1 85 ? 11.332 22.735 7.139 1.00 18.46 1085 LEU A C 1
ATOM 592 O O . LEU A 1 85 ? 10.827 23.806 6.814 1.00 20.72 1085 LEU A O 1
ATOM 597 N N . LYS A 1 86 ? 12.619 22.427 6.965 1.00 19.27 1086 LYS A N 1
ATOM 598 C CA . LYS A 1 86 ? 13.462 23.402 6.220 1.00 22.76 1086 LYS A CA 1
ATOM 599 C C . LYS A 1 86 ? 12.835 23.713 4.876 1.00 22.88 1086 LYS A C 1
ATOM 600 O O . LYS A 1 86 ? 12.653 24.861 4.451 1.00 27.23 1086 LYS A O 1
ATOM 606 N N . SER A 1 87 ? 12.470 22.690 4.113 1.00 22.79 1087 SER A N 1
ATOM 607 C CA . SER A 1 87 ? 11.938 22.888 2.749 1.00 27.82 1087 SER A CA 1
ATOM 608 C C . SER A 1 87 ? 10.578 23.576 2.648 1.00 24.70 1087 SER A C 1
ATOM 609 O O . SER A 1 87 ? 10.167 23.949 1.554 1.00 29.13 1087 SER A O 1
ATOM 612 N N . SER A 1 88 ? 9.854 23.733 3.770 1.00 23.67 1088 SER A N 1
ATOM 613 C CA . SER A 1 88 ? 8.524 24.269 3.779 1.00 23.21 1088 SER A CA 1
ATOM 614 C C . SER A 1 88 ? 8.528 25.783 3.583 1.00 25.58 1088 SER A C 1
ATOM 615 O O . SER A 1 88 ? 7.480 26.348 3.282 1.00 26.45 1088 SER A O 1
ATOM 618 N N . PHE A 1 89 ? 9.651 26.433 3.762 1.00 25.28 1089 PHE A N 1
ATOM 619 C CA . PHE A 1 89 ? 9.718 27.894 3.736 1.00 29.29 1089 PHE A CA 1
ATOM 620 C C . PHE A 1 89 ? 8.836 28.545 4.814 1.00 28.94 1089 PHE A C 1
ATOM 621 O O . PHE A 1 89 ? 8.498 29.717 4.717 1.00 35.32 1089 PHE A O 1
ATOM 629 N N . ALA A 1 90 ? 8.481 27.783 5.840 1.00 25.29 1090 ALA A N 1
ATOM 630 C CA . ALA A 1 90 ? 7.605 28.312 6.865 1.00 25.13 1090 ALA A CA 1
ATOM 631 C C . ALA A 1 90 ? 8.289 28.439 8.228 1.00 23.24 1090 ALA A C 1
ATOM 632 O O . ALA A 1 90 ? 7.634 28.899 9.158 1.00 25.61 1090 ALA A O 1
ATOM 634 N N . THR A 1 91 ? 9.559 28.039 8.375 1.00 23.24 1091 THR A N 1
ATOM 635 C CA . THR A 1 91 ? 10.140 27.958 9.706 1.00 23.80 1091 THR A CA 1
ATOM 636 C C . THR A 1 91 ? 11.448 28.733 9.807 1.00 25.45 1091 THR A C 1
ATOM 637 O O . THR A 1 91 ? 12.095 28.971 8.780 1.00 25.49 1091 THR A O 1
ATOM 641 N N . CYS A 1 92 ? 11.839 29.134 11.012 1.00 23.89 1092 CYS A N 1
ATOM 642 C CA . CYS A 1 92 ? 13.120 29.831 11.193 1.00 24.22 1092 CYS A CA 1
ATOM 643 C C . CYS A 1 92 ? 14.006 29.176 12.268 1.00 25.69 1092 CYS A C 1
ATOM 644 O O . CYS A 1 92 ? 15.245 29.278 12.200 1.00 25.70 1092 CYS A O 1
ATOM 647 N N . VAL A 1 93 ? 13.410 28.535 13.257 1.00 23.96 1093 VAL A N 1
ATOM 648 C CA . VAL A 1 93 ? 14.144 27.900 14.349 1.00 23.28 1093 VAL A CA 1
ATOM 649 C C . VAL A 1 93 ? 13.502 26.550 14.652 1.00 21.13 1093 VAL A C 1
ATOM 650 O O . VAL A 1 93 ? 12.273 26.476 14.773 1.00 22.83 1093 VAL A O 1
ATOM 654 N N . LEU A 1 94 ? 14.293 25.488 14.744 1.00 22.18 1094 LEU A N 1
ATOM 655 C CA . LEU A 1 94 ? 13.796 24.140 15.052 1.00 19.48 1094 LEU A CA 1
ATOM 656 C C . LEU A 1 94 ? 14.471 23.662 16.336 1.00 17.64 1094 LEU A C 1
ATOM 657 O O . LEU A 1 94 ? 15.700 23.823 16.461 1.00 25.35 10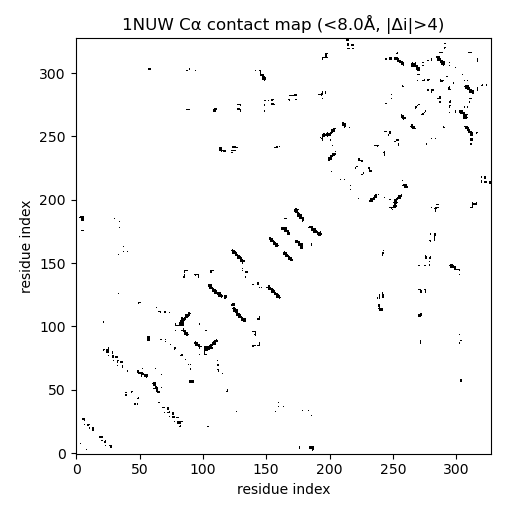94 LEU A O 1
ATOM 662 N N . VAL A 1 95 ? 13.675 23.070 17.224 1.00 18.51 1095 VAL A N 1
ATOM 663 C CA . VAL A 1 95 ? 14.221 22.412 18.414 1.00 18.59 1095 VAL A CA 1
ATOM 664 C C . VAL A 1 95 ? 13.792 20.944 18.318 1.00 16.53 1095 VAL A C 1
ATOM 665 O O . VAL A 1 95 ? 12.581 20.701 18.209 1.00 18.76 1095 VAL A O 1
ATOM 669 N N . SER A 1 96 ? 14.793 20.050 18.329 1.00 17.42 1096 SER A N 1
ATOM 670 C CA . SER A 1 96 ? 14.521 18.621 18.322 1.00 17.54 1096 SER A CA 1
ATOM 671 C C . SER A 1 96 ? 15.065 17.982 19.575 1.00 17.04 1096 SER A C 1
ATOM 672 O O . SER A 1 96 ? 16.155 18.341 20.081 1.00 19.25 1096 SER A O 1
ATOM 675 N N . GLU A 1 97 ? 14.344 16.982 20.100 1.00 16.65 1097 GLU A N 1
ATOM 676 C CA . GLU A 1 97 ? 14.905 16.165 21.168 1.00 16.16 1097 GLU A CA 1
ATOM 677 C C . GLU A 1 97 ? 16.322 15.665 20.859 1.00 17.52 1097 GLU A C 1
ATOM 678 O O . GLU A 1 97 ? 17.148 15.463 21.736 1.00 19.88 1097 GLU A O 1
ATOM 684 N N . GLU A 1 98 ? 16.545 15.392 19.568 1.00 18.89 1098 GLU A N 1
ATOM 685 C CA . GLU A 1 98 ? 17.797 14.738 19.154 1.00 20.20 1098 GLU A CA 1
ATOM 686 C C . GLU A 1 98 ? 18.950 15.663 18.917 1.00 22.83 1098 GLU A C 1
ATOM 687 O O . GLU A 1 98 ? 20.038 15.149 18.620 1.00 28.48 1098 GLU A O 1
ATOM 693 N N . ASP A 1 99 ? 18.722 16.980 18.983 1.00 22.82 1099 ASP A N 1
ATOM 694 C CA . ASP A 1 99 ? 19.848 17.889 18.685 1.00 23.87 1099 ASP A CA 1
ATOM 695 C C . ASP A 1 99 ? 20.147 18.749 19.911 1.00 25.58 1099 ASP A C 1
ATOM 696 O O . ASP A 1 99 ? 19.215 19.307 20.518 1.00 22.43 1099 ASP A O 1
ATOM 701 N N . LYS A 1 100 ? 21.417 18.873 20.298 1.00 28.53 1100 LYS A N 1
ATOM 702 C CA . LYS A 1 100 ? 21.768 19.631 21.492 1.00 30.44 1100 LYS A CA 1
ATOM 703 C C . LYS A 1 100 ? 21.342 21.095 21.466 1.00 28.13 1100 LYS A C 1
ATOM 704 O O . LYS A 1 100 ? 20.848 21.651 22.443 1.00 29.52 1100 LYS A O 1
ATOM 710 N N . ASN A 1 101 ? 21.558 21.710 20.306 1.00 27.04 1101 ASN A N 1
ATOM 711 C CA . ASN A 1 101 ? 21.221 23.107 20.107 1.00 25.71 1101 ASN A CA 1
ATOM 712 C C . ASN A 1 101 ? 20.093 23.308 19.126 1.00 22.96 1101 ASN A C 1
ATOM 713 O O . ASN A 1 101 ? 19.797 22.464 18.284 1.00 26.11 1101 ASN A O 1
ATOM 718 N N . ALA A 1 102 ? 19.431 24.471 19.222 1.00 23.71 1102 ALA A N 1
ATOM 719 C CA . ALA A 1 102 ? 18.444 24.820 18.214 1.00 23.96 1102 ALA A CA 1
ATOM 720 C C . ALA A 1 102 ? 19.090 24.869 16.818 1.00 25.21 1102 ALA A C 1
ATOM 721 O O . ALA A 1 102 ? 20.255 25.215 16.678 1.00 29.19 1102 ALA A O 1
ATOM 723 N N . ILE A 1 103 ? 18.258 24.521 15.821 1.00 25.12 1103 ILE A N 1
ATOM 724 C CA . ILE A 1 103 ? 18.677 24.623 14.431 1.00 25.78 1103 ILE A CA 1
ATOM 725 C C . ILE A 1 103 ? 18.121 25.924 13.883 1.00 25.38 1103 ILE A C 1
ATOM 726 O O . ILE A 1 103 ? 16.908 26.141 13.984 1.00 27.32 1103 ILE A O 1
ATOM 731 N N . ILE A 1 104 ? 18.991 26.763 13.328 1.00 28.91 1104 ILE A N 1
ATOM 732 C CA . ILE A 1 104 ? 18.579 27.990 12.683 1.00 29.37 1104 ILE A CA 1
ATOM 733 C C . ILE A 1 104 ? 18.414 27.752 11.178 1.00 28.09 1104 ILE A C 1
ATOM 734 O O . ILE A 1 104 ? 19.352 27.314 10.506 1.00 34.25 1104 ILE A O 1
ATOM 739 N N . VAL A 1 105 ? 17.222 28.016 10.621 1.00 27.39 1105 VAL A N 1
ATOM 740 C CA . VAL A 1 105 ? 17.008 27.748 9.179 1.00 28.03 1105 VAL A CA 1
ATOM 741 C C . VAL A 1 105 ? 17.750 28.776 8.364 1.00 29.88 1105 VAL A C 1
ATOM 742 O O . VAL A 1 105 ? 17.910 29.943 8.728 1.00 32.84 1105 VAL A O 1
ATOM 746 N N . GLU A 1 106 ? 18.284 28.337 7.212 1.00 31.09 1106 GLU A N 1
ATOM 747 C CA . GLU A 1 106 ? 19.133 29.280 6.459 1.00 32.48 1106 GLU A CA 1
ATOM 748 C C . GLU A 1 106 ? 18.262 30.386 5.907 1.00 33.83 1106 GLU A C 1
ATOM 749 O O . GLU A 1 106 ? 17.078 30.114 5.668 1.00 29.50 1106 GLU A O 1
ATOM 755 N N . PRO A 1 107 ? 18.827 31.563 5.767 1.00 36.49 1107 PRO A N 1
ATOM 756 C CA . PRO A 1 107 ? 18.048 32.721 5.334 1.00 38.81 1107 PRO A CA 1
ATOM 757 C C . PRO A 1 107 ? 17.097 32.476 4.178 1.00 38.96 1107 PRO A C 1
ATOM 758 O O . PRO A 1 107 ? 15.946 32.936 4.204 1.00 39.54 1107 PRO A O 1
ATOM 762 N N . GLU A 1 108 ? 17.535 31.764 3.142 1.00 38.22 1108 GLU A N 1
ATOM 763 C CA . GLU A 1 108 ? 16.680 31.717 1.958 1.00 41.42 1108 GLU A CA 1
ATOM 764 C C . GLU A 1 108 ? 15.436 30.857 2.164 1.00 37.67 1108 GLU A C 1
ATOM 765 O O . GLU A 1 108 ? 14.531 30.866 1.320 1.00 42.50 1108 GLU A O 1
ATOM 771 N N . LYS A 1 109 ? 15.363 30.135 3.270 1.00 32.62 1109 LYS A N 1
ATOM 772 C CA . LYS A 1 109 ? 14.278 29.187 3.469 1.00 34.69 1109 LYS A CA 1
ATOM 773 C C . LYS A 1 109 ? 13.482 29.529 4.726 1.00 32.34 1109 LYS A C 1
ATOM 774 O O . LYS A 1 109 ? 12.594 28.793 5.132 1.00 34.90 1109 LYS A O 1
ATOM 780 N N . ARG A 1 110 ? 13.809 30.661 5.335 1.00 32.68 1110 ARG A N 1
ATOM 781 C CA . ARG A 1 110 ? 13.091 30.996 6.554 1.00 30.96 1110 ARG A CA 1
ATOM 782 C C . ARG A 1 110 ? 11.682 31.509 6.288 1.00 29.47 1110 ARG A C 1
ATOM 783 O O . ARG A 1 110 ? 11.482 32.258 5.348 1.00 35.39 1110 ARG A O 1
ATOM 798 N N . GLY A 1 111 ? 10.838 31.115 7.225 1.00 29.89 1111 GLY A N 1
ATOM 799 C CA . GLY A 1 111 ? 9.463 31.585 7.355 1.00 29.84 1111 GLY A CA 1
ATOM 800 C C . GLY A 1 111 ? 9.265 31.985 8.818 1.00 28.74 1111 GLY A C 1
ATOM 801 O O . GLY A 1 111 ? 10.317 32.058 9.484 1.00 32.20 1111 GLY A O 1
ATOM 802 N N . LYS A 1 112 ? 8.025 32.296 9.221 1.00 29.86 1112 LYS A N 1
ATOM 803 C CA . LYS A 1 112 ? 7.760 32.860 10.505 1.00 32.10 1112 LYS A CA 1
ATOM 804 C C . LYS A 1 112 ? 7.731 31.944 11.735 1.00 28.98 1112 LYS A C 1
ATOM 805 O O . LYS A 1 112 ? 7.764 32.510 12.843 1.00 29.36 1112 LYS A O 1
ATOM 811 N N . TYR A 1 113 ? 7.656 30.623 11.516 1.00 24.93 1113 TYR A N 1
ATOM 812 C CA . TYR A 1 113 ? 7.375 29.775 12.663 1.00 23.14 1113 TYR A CA 1
ATOM 813 C C . TYR A 1 113 ? 8.576 29.109 13.308 1.00 23.22 1113 TYR A C 1
ATOM 814 O O . TYR A 1 113 ? 9.595 28.814 12.703 1.00 24.11 1113 TYR A O 1
ATOM 823 N N . VAL A 1 114 ? 8.428 28.847 14.615 1.00 24.27 1114 VAL A N 1
ATOM 824 C CA . VAL A 1 114 ? 9.376 28.111 15.445 1.00 22.75 1114 VAL A CA 1
ATOM 825 C C . VAL A 1 114 ? 8.779 26.736 15.777 1.00 20.17 1114 VAL A C 1
ATOM 826 O O . VAL A 1 114 ? 7.641 26.727 16.274 1.00 21.87 1114 VAL A O 1
ATOM 830 N N . VAL A 1 115 ? 9.483 25.646 15.474 1.00 19.45 1115 VAL A N 1
ATOM 831 C CA . VAL A 1 115 ? 8.896 24.324 15.726 1.00 18.13 1115 VAL A CA 1
ATOM 832 C C . VAL A 1 115 ? 9.757 23.530 16.702 1.00 16.97 1115 VAL A C 1
ATOM 833 O O . VAL A 1 115 ? 10.956 23.347 16.452 1.00 19.92 1115 VAL A O 1
ATOM 837 N N . CYS A 1 116 ? 9.106 23.061 17.775 1.00 16.15 1116 CYS A N 1
ATOM 838 C CA . CYS A 1 116 ? 9.733 22.153 18.718 1.00 16.30 1116 CYS A CA 1
ATOM 839 C C . CYS A 1 116 ? 9.137 20.759 18.528 1.00 15.53 1116 CYS A C 1
ATOM 840 O O . CYS A 1 116 ? 7.933 20.602 18.477 1.00 17.20 1116 CYS A O 1
ATOM 843 N N . PHE A 1 117 ? 9.959 19.728 18.415 1.00 15.20 1117 PHE A N 1
ATOM 844 C CA . PHE A 1 117 ? 9.368 18.422 18.175 1.00 14.18 1117 PHE A CA 1
ATOM 845 C C . PHE A 1 117 ? 10.209 17.296 18.778 1.00 15.64 1117 PHE A C 1
ATOM 846 O O . PHE A 1 117 ? 11.438 17.403 18.991 1.00 16.51 1117 PHE A O 1
ATOM 854 N N . ASP A 1 118 ? 9.514 16.194 18.980 1.00 15.19 1118 ASP A N 1
ATOM 855 C CA . ASP A 1 118 ? 10.088 14.899 19.348 1.00 15.04 1118 ASP A CA 1
ATOM 856 C C . ASP A 1 118 ? 9.852 14.032 18.119 1.00 16.04 1118 ASP A C 1
ATOM 857 O O . ASP A 1 118 ? 8.674 13.665 17.844 1.00 15.01 1118 ASP A O 1
ATOM 862 N N . PRO A 1 119 ? 10.854 13.727 17.312 1.00 16.63 1119 PRO A N 1
ATOM 863 C CA . PRO A 1 119 ? 10.553 13.076 16.025 1.00 15.76 1119 PRO A CA 1
ATOM 864 C C . PRO A 1 119 ? 10.066 11.651 16.202 1.00 14.85 1119 PRO A C 1
ATOM 865 O O . PRO A 1 119 ? 9.316 11.161 15.315 1.00 15.80 1119 PRO A O 1
ATOM 869 N N . LEU A 1 120 ? 10.460 10.993 17.289 1.00 14.60 1120 LEU A N 1
ATOM 870 C CA . LEU A 1 120 ? 9.922 9.665 17.588 1.00 14.77 1120 LEU A CA 1
ATOM 871 C C . LEU A 1 120 ? 9.853 9.555 19.106 1.00 14.98 1120 LEU A C 1
ATOM 872 O O . LEU A 1 120 ? 10.890 9.583 19.802 1.00 17.16 1120 LEU A O 1
ATOM 881 N N . ASP A 1 121 ? 8.624 9.434 19.590 1.00 15.71 1121 ASP A N 1
ATOM 882 C CA . ASP A 1 121 ? 8.516 9.310 21.040 1.00 17.96 1121 ASP A CA 1
ATOM 883 C C . ASP A 1 121 ? 7.928 7.925 21.372 1.00 15.31 1121 ASP A C 1
ATOM 884 O O . ASP A 1 121 ? 7.061 7.395 20.672 1.00 16.73 1121 ASP A O 1
ATOM 889 N N . GLY A 1 122 ? 8.473 7.398 22.455 1.00 16.81 1122 GLY A N 1
ATOM 890 C CA . GLY A 1 122 ? 8.055 6.098 22.999 1.00 16.98 1122 GLY A CA 1
ATOM 891 C C . GLY A 1 122 ? 9.184 5.105 22.712 1.00 21.11 1122 GLY A C 1
ATOM 892 O O . GLY A 1 122 ? 8.952 3.941 22.344 1.00 18.32 1122 GLY A O 1
ATOM 893 N N . SER A 1 123 ? 10.429 5.545 22.880 1.00 22.97 1123 SER A N 1
ATOM 894 C CA . SER A 1 123 ? 11.601 4.704 22.506 1.00 22.25 1123 SER A CA 1
ATOM 895 C C . SER A 1 123 ? 11.584 3.321 23.121 1.00 21.85 1123 SER A C 1
ATOM 896 O O . SER A 1 123 ? 11.971 2.352 22.455 1.00 21.99 1123 SER A O 1
ATOM 899 N N . SER A 1 124 ? 11.186 3.187 24.389 1.00 21.97 1124 SER A N 1
ATOM 900 C CA . SER A 1 124 ? 11.208 1.873 25.048 1.00 22.39 1124 SER A CA 1
ATOM 901 C C . SER A 1 124 ? 10.222 0.905 24.409 1.00 21.46 1124 SER A C 1
ATOM 902 O O . SER A 1 124 ? 10.314 -0.309 24.588 1.00 22.96 1124 SER A O 1
ATOM 905 N N . ASN A 1 125 ? 9.271 1.414 23.665 1.00 18.34 1125 ASN A N 1
ATOM 906 C CA . ASN A 1 125 ? 8.260 0.580 23.002 1.00 17.38 1125 ASN A CA 1
ATOM 907 C C . ASN A 1 125 ? 8.501 0.292 21.534 1.00 17.97 1125 ASN A C 1
ATOM 908 O O . ASN A 1 125 ? 7.682 -0.434 20.923 1.00 18.72 1125 ASN A O 1
ATOM 913 N N . ILE A 1 126 ? 9.567 0.810 20.944 1.00 17.42 1126 ILE A N 1
ATOM 914 C CA . ILE A 1 126 ? 9.828 0.526 19.527 1.00 17.39 1126 ILE A CA 1
ATOM 915 C C . ILE A 1 126 ? 9.921 -0.975 19.249 1.00 17.08 1126 ILE A C 1
ATOM 916 O O . ILE A 1 126 ? 9.174 -1.475 18.393 1.00 19.62 1126 ILE A O 1
ATOM 921 N N . ASP A 1 127 ? 10.895 -1.608 19.888 1.00 20.63 1127 ASP A N 1
ATOM 922 C CA . ASP A 1 127 ? 11.231 -3.011 19.597 1.00 20.13 1127 ASP A CA 1
ATOM 923 C C . ASP A 1 127 ? 10.157 -4.067 19.915 1.00 21.13 1127 ASP A C 1
ATOM 924 O O . ASP A 1 127 ? 10.153 -5.161 19.317 1.00 21.50 1127 ASP A O 1
ATOM 929 N N . CYS A 1 128 ? 9.203 -3.748 20.807 1.00 19.54 1128 CYS A N 1
ATOM 930 C CA . CYS A 1 128 ? 8.103 -4.666 21.090 1.00 19.06 1128 CYS A CA 1
ATOM 931 C C . CYS A 1 128 ? 6.818 -4.323 20.309 1.00 16.33 1128 CYS A C 1
ATOM 932 O O . CYS A 1 128 ? 5.731 -4.872 20.581 1.00 18.03 1128 CYS A O 1
ATOM 935 N N . LEU A 1 129 ? 6.908 -3.434 19.319 1.00 17.26 1129 LEU A N 1
ATOM 936 C CA . LEU A 1 129 ? 5.835 -3.125 18.358 1.00 16.38 1129 LEU A CA 1
ATOM 937 C C . LEU A 1 129 ? 4.677 -2.407 19.039 1.00 17.20 1129 LEU A C 1
ATOM 938 O O . LEU A 1 129 ? 3.544 -2.336 18.521 1.00 17.84 1129 LEU A O 1
ATOM 943 N N . VAL A 1 130 ? 4.906 -1.830 20.200 1.00 16.32 1130 VAL A N 1
ATOM 944 C CA . VAL A 1 130 ? 3.851 -1.014 20.848 1.00 17.80 1130 VAL A CA 1
ATOM 945 C C . VAL A 1 130 ? 3.810 0.358 20.210 1.00 15.84 1130 VAL A C 1
ATOM 946 O O . VAL A 1 130 ? 4.740 0.825 19.559 1.00 16.54 1130 VAL A O 1
ATOM 950 N N . SER A 1 131 ? 2.683 1.035 20.265 1.00 14.16 1131 SER A N 1
ATOM 951 C CA . SER A 1 131 ? 2.448 2.332 19.638 1.00 13.72 1131 SER A CA 1
ATOM 952 C C . SER A 1 131 ? 3.525 3.363 19.981 1.00 14.30 1131 SER A C 1
ATOM 953 O O . SER A 1 131 ? 3.920 3.392 21.139 1.00 17.58 1131 SER A O 1
ATOM 956 N N . ILE A 1 132 ? 3.929 4.134 18.997 1.00 14.00 1132 ILE A N 1
ATOM 957 C CA . ILE A 1 132 ? 4.937 5.193 19.139 1.00 13.81 1132 ILE A CA 1
ATOM 958 C C . ILE A 1 132 ? 4.406 6.401 18.390 1.00 12.45 1132 ILE A C 1
ATOM 959 O O . ILE A 1 132 ? 3.318 6.269 17.810 1.00 14.35 1132 ILE A O 1
ATOM 964 N N . GLY A 1 133 ? 5.139 7.527 18.410 1.00 12.86 1133 GLY A N 1
ATOM 965 C CA . GLY A 1 133 ? 4.471 8.720 17.822 1.00 13.14 1133 GLY A CA 1
ATOM 966 C C . GLY A 1 133 ? 5.492 9.786 17.543 1.00 13.85 1133 GLY A C 1
ATOM 967 O O . GLY A 1 133 ? 6.712 9.595 17.759 1.00 16.21 1133 GLY A O 1
ATOM 968 N N . THR A 1 134 ? 5.008 10.924 17.070 1.00 12.66 1134 THR A N 1
ATOM 969 C CA . THR A 1 134 ? 5.798 12.134 16.775 1.00 13.23 1134 THR A CA 1
ATOM 970 C C . THR A 1 134 ? 5.061 13.276 17.452 1.00 13.45 1134 THR A C 1
ATOM 971 O O . THR A 1 134 ? 3.843 13.328 17.333 1.00 15.14 1134 THR A O 1
ATOM 975 N N . ILE A 1 135 ? 5.787 14.157 18.173 1.00 13.91 1135 ILE A N 1
ATOM 976 C CA . ILE A 1 135 ? 5.073 15.231 18.886 1.00 13.46 1135 ILE A CA 1
ATOM 977 C C . ILE A 1 135 ? 5.588 16.578 18.416 1.00 13.27 1135 ILE A C 1
ATOM 978 O O . ILE A 1 135 ? 6.795 16.701 18.166 1.00 14.27 1135 ILE A O 1
ATOM 983 N N . PHE A 1 136 ? 4.724 17.582 18.246 1.00 13.48 1136 PHE A N 1
ATOM 984 C CA . PHE A 1 136 ? 5.240 18.866 17.753 1.00 14.77 1136 PHE A CA 1
ATOM 985 C C . PHE A 1 136 ? 4.474 20.027 18.373 1.00 14.97 1136 PHE A C 1
ATOM 986 O O . PHE A 1 136 ? 3.280 19.904 18.723 1.00 15.27 1136 PHE A O 1
ATOM 994 N N . GLY A 1 137 ? 5.115 21.170 18.490 1.00 15.48 1137 GLY A N 1
ATOM 995 C CA . GLY A 1 137 ? 4.483 22.421 18.900 1.00 16.61 1137 GLY A CA 1
ATOM 996 C C . GLY A 1 137 ? 5.041 23.568 18.079 1.00 16.18 1137 GLY A C 1
ATOM 997 O O . GLY A 1 137 ? 6.227 23.595 17.793 1.00 18.27 1137 GLY A O 1
ATOM 998 N N . ILE A 1 138 ? 4.137 24.474 17.709 1.00 17.31 1138 ILE A N 1
ATOM 999 C CA . ILE A 1 138 ? 4.508 25.520 16.755 1.00 18.77 1138 ILE A CA 1
ATOM 1000 C C . ILE A 1 138 ? 4.218 26.902 17.357 1.00 17.86 1138 ILE A C 1
ATOM 1001 O O . ILE A 1 138 ? 3.076 27.096 17.797 1.00 19.90 1138 ILE A O 1
ATOM 1006 N N . TYR A 1 139 ? 5.229 27.787 17.356 1.00 20.39 1139 TYR A N 1
ATOM 1007 C CA . TYR A 1 139 ? 5.164 29.137 17.846 1.00 20.53 1139 TYR A CA 1
ATOM 1008 C C . TYR A 1 139 ? 5.401 30.096 16.679 1.00 21.81 1139 TYR A C 1
ATOM 1009 O O . TYR A 1 139 ? 6.077 29.715 15.710 1.00 24.71 1139 TYR A O 1
ATOM 1018 N N . ARG A 1 140 ? 4.956 31.317 16.810 1.00 26.48 1140 ARG A N 1
ATOM 1019 C CA . ARG A 1 140 ? 5.290 32.373 15.873 1.00 27.17 1140 ARG A CA 1
ATOM 1020 C C . ARG A 1 140 ? 6.481 33.080 16.479 1.00 28.00 1140 ARG A C 1
ATOM 1021 O O . ARG A 1 140 ? 6.538 33.320 17.673 1.00 35.26 1140 ARG A O 1
ATOM 1029 N N . LYS A 1 141 ? 7.432 33.389 15.641 1.00 28.59 1141 LYS A N 1
ATOM 1030 C CA . LYS A 1 141 ? 8.530 34.224 16.150 1.00 36.03 1141 LYS A CA 1
ATOM 1031 C C . LYS A 1 141 ? 8.029 35.605 16.449 1.00 43.16 1141 LYS A C 1
ATOM 1032 O O . LYS A 1 141 ? 7.363 36.298 15.670 1.00 51.01 1141 LYS A O 1
ATOM 1038 N N . ASN A 1 142 ? 8.345 35.870 17.705 1.00 52.64 1142 ASN A N 1
ATOM 1039 C CA . ASN A 1 142 ? 8.038 36.991 18.519 1.00 61.23 1142 ASN A CA 1
ATOM 1040 C C . ASN A 1 142 ? 9.146 38.050 18.570 1.00 64.91 1142 ASN A C 1
ATOM 1041 O O . ASN A 1 142 ? 9.413 38.610 19.630 1.00 72.81 1142 ASN A O 1
ATOM 1046 N N . SER A 1 143 ? 9.828 38.389 17.472 1.00 63.47 1143 SER A N 1
ATOM 1047 C CA . SER A 1 143 ? 10.874 39.410 17.513 1.00 62.99 1143 SER A CA 1
ATOM 1048 C C . SER A 1 143 ? 11.424 39.634 16.104 1.00 62.75 1143 SER A C 1
ATOM 1049 O O . SER A 1 143 ? 11.033 38.900 15.202 1.00 58.94 1143 SER A O 1
ATOM 1052 N N . THR A 1 144 ? 12.212 40.682 16.017 1.00 62.04 1144 THR A N 1
ATOM 1053 C CA . THR A 1 144 ? 12.899 41.254 14.861 1.00 63.35 1144 THR A CA 1
ATOM 1054 C C . THR A 1 144 ? 14.368 40.842 14.714 1.00 64.46 1144 THR A C 1
ATOM 1055 O O . THR A 1 144 ? 14.886 40.902 13.596 1.00 67.44 1144 THR A O 1
ATOM 1059 N N . ASP A 1 145 ? 14.943 40.465 15.849 1.00 59.70 1145 ASP A N 1
ATOM 1060 C CA . ASP A 1 145 ? 16.332 40.053 15.943 1.00 58.78 1145 ASP A CA 1
ATOM 1061 C C . ASP A 1 145 ? 16.571 38.764 15.163 1.00 51.05 1145 ASP A C 1
ATOM 1062 O O . ASP A 1 145 ? 15.608 38.030 14.899 1.00 52.68 1145 ASP A O 1
ATOM 1067 N N . GLU A 1 146 ? 17.830 38.503 14.818 1.00 50.74 1146 GLU A N 1
ATOM 1068 C CA . GLU A 1 146 ? 18.150 37.281 14.069 1.00 46.20 1146 GLU A CA 1
ATOM 1069 C C . GLU A 1 146 ? 17.603 36.077 14.830 1.00 40.39 1146 GLU A C 1
ATOM 1070 O O . GLU A 1 146 ? 17.773 35.998 16.060 1.00 42.79 1146 GLU A O 1
ATOM 1076 N N . PRO A 1 147 ? 16.933 35.179 14.112 1.00 35.69 1147 PRO A N 1
ATOM 1077 C CA . PRO A 1 147 ? 16.366 34.004 14.770 1.00 33.87 1147 PRO A CA 1
ATOM 1078 C C . PRO A 1 147 ? 17.463 33.278 15.542 1.00 35.44 1147 PRO A C 1
ATOM 1079 O O . PRO A 1 147 ? 18.599 33.174 15.092 1.00 36.51 1147 PRO A O 1
ATOM 1083 N N . SER A 1 148 ? 17.095 32.781 16.723 1.00 33.34 1148 SER A N 1
ATOM 1084 C CA . SER A 1 148 ? 18.081 32.202 17.634 1.00 32.15 1148 SER A CA 1
ATOM 1085 C C . SER A 1 148 ? 17.399 31.227 18.599 1.00 32.11 1148 SER A C 1
ATOM 1086 O O . SER A 1 148 ? 16.160 31.223 18.652 1.00 29.99 1148 SER A O 1
ATOM 1089 N N . GLU A 1 149 ? 18.184 30.437 19.318 1.00 30.18 1149 GLU A N 1
ATOM 1090 C CA . GLU A 1 149 ? 17.621 29.467 20.272 1.00 31.44 1149 GLU A CA 1
ATOM 1091 C C . GLU A 1 149 ? 16.623 30.135 21.199 1.00 30.84 1149 GLU A C 1
ATOM 1092 O O . GLU A 1 149 ? 15.601 29.551 21.600 1.00 30.20 1149 GLU A O 1
ATOM 1098 N N . LYS A 1 150 ? 16.890 31.370 21.594 1.00 33.87 1150 LYS A N 1
ATOM 1099 C CA . LYS A 1 150 ? 15.943 32.046 22.521 1.00 36.57 1150 LYS A CA 1
ATOM 1100 C C . LYS A 1 150 ? 14.536 32.177 21.950 1.00 32.03 1150 LYS A C 1
ATOM 1101 O O . LYS A 1 150 ? 13.549 32.303 22.694 1.00 33.79 1150 LYS A O 1
ATOM 1107 N N . ASP A 1 151 ? 14.341 32.143 20.620 1.00 30.99 1151 ASP A N 1
ATOM 1108 C CA . ASP A 1 151 ? 12.980 32.171 20.092 1.00 32.44 1151 ASP A CA 1
ATOM 1109 C C . ASP A 1 151 ? 12.164 30.928 20.392 1.00 30.56 1151 ASP A C 1
ATOM 1110 O O . ASP A 1 151 ? 10.918 30.948 20.272 1.00 26.53 1151 ASP A O 1
ATOM 1115 N N . ALA A 1 152 ? 12.785 29.832 20.766 1.00 24.88 1152 ALA A N 1
ATOM 1116 C CA . ALA A 1 152 ? 12.074 28.639 21.207 1.00 24.29 1152 ALA A CA 1
ATOM 1117 C C . ALA A 1 152 ? 11.730 28.657 22.678 1.00 25.39 1152 ALA A C 1
ATOM 1118 O O . ALA A 1 152 ? 10.999 27.794 23.204 1.00 24.44 1152 ALA A O 1
ATOM 1120 N N . LEU A 1 153 ? 12.270 29.610 23.430 1.00 24.19 1153 LEU A N 1
ATOM 1121 C CA . LEU A 1 153 ? 12.052 29.697 24.868 1.00 24.10 1153 LEU A CA 1
ATOM 1122 C C . LEU A 1 153 ? 10.811 30.515 25.223 1.00 23.07 1153 LEU A C 1
ATOM 1123 O O . LEU A 1 153 ? 10.915 31.513 25.917 1.00 33.56 1153 LEU A O 1
ATOM 1128 N N . GLN A 1 154 ? 9.680 30.041 24.701 1.00 23.57 1154 GLN A N 1
ATOM 1129 C CA . GLN A 1 154 ? 8.404 30.658 24.976 1.00 23.04 1154 GLN A CA 1
ATOM 1130 C C . GLN A 1 154 ? 7.590 29.732 25.868 1.00 22.68 1154 GLN A C 1
ATOM 1131 O O . GLN A 1 154 ? 7.673 28.505 25.704 1.00 22.73 1154 GLN A O 1
ATOM 1137 N N . PRO A 1 155 ? 6.733 30.270 26.713 1.00 21.54 1155 PRO A N 1
ATOM 1138 C CA . PRO A 1 155 ? 5.782 29.415 27.440 1.00 21.21 1155 PRO A CA 1
ATOM 1139 C C . PRO A 1 155 ? 4.794 28.813 26.460 1.00 20.24 1155 PRO A C 1
ATOM 1140 O O . PRO A 1 155 ? 4.486 29.417 25.416 1.00 21.36 1155 PRO A O 1
ATOM 1144 N N . GLY A 1 156 ? 4.293 27.616 26.768 1.00 17.02 1156 GLY A N 1
ATOM 1145 C CA . GLY A 1 156 ? 3.417 26.907 25.850 1.00 17.75 1156 GLY A CA 1
ATOM 1146 C C . GLY A 1 156 ? 2.128 27.634 25.606 1.00 19.40 1156 GLY A C 1
ATOM 1147 O O . GLY A 1 156 ? 1.483 27.371 24.578 1.00 20.47 1156 GLY A O 1
ATOM 1148 N N . ARG A 1 157 ? 1.742 28.569 26.474 1.00 20.52 1157 ARG A N 1
ATOM 1149 C CA . ARG A 1 157 ? 0.550 29.401 26.221 1.00 21.28 1157 ARG A CA 1
ATOM 1150 C C . ARG A 1 157 ? 0.659 30.171 24.923 1.00 20.28 1157 ARG A C 1
ATOM 1151 O O . ARG A 1 157 ? -0.326 30.652 24.343 1.00 24.35 1157 ARG A O 1
ATOM 1159 N N . ASN A 1 158 ? 1.885 30.354 24.418 1.00 20.47 1158 ASN A N 1
ATOM 1160 C CA . ASN A 1 158 ? 2.057 31.103 23.172 1.00 22.07 1158 ASN A CA 1
ATOM 1161 C C . ASN A 1 158 ? 1.969 30.215 21.940 1.00 21.31 1158 ASN A C 1
ATOM 1162 O O . ASN A 1 158 ? 2.133 30.701 20.809 1.00 25.69 1158 ASN A O 1
ATOM 1167 N N . LEU A 1 159 ? 1.772 28.903 22.106 1.00 20.42 1159 LEU A N 1
ATOM 1168 C CA . LEU A 1 159 ? 1.630 28.042 20.927 1.00 18.81 1159 LEU A CA 1
ATOM 1169 C C . LEU A 1 159 ? 0.530 28.513 20.001 1.00 20.21 1159 LEU A C 1
ATOM 1170 O O . LEU A 1 159 ? -0.515 28.936 20.494 1.00 21.96 1159 LEU A O 1
ATOM 1175 N N . VAL A 1 160 ? 0.758 28.350 18.689 1.00 20.59 1160 VAL A N 1
ATOM 1176 C CA . VAL A 1 160 ?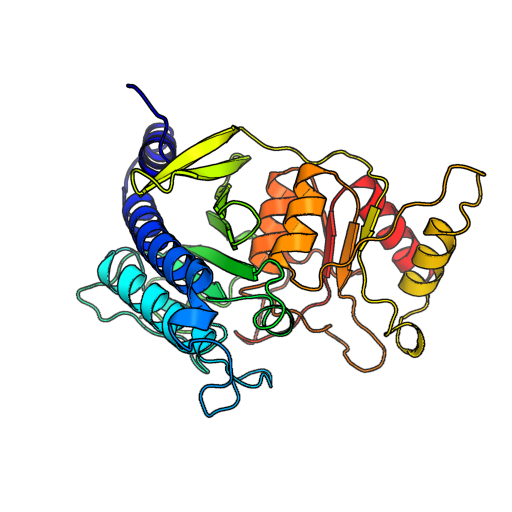 -0.361 28.617 17.759 1.00 22.36 1160 VAL A CA 1
ATOM 1177 C C . VAL A 1 160 ? -0.875 27.297 17.183 1.00 20.09 1160 VAL A C 1
ATOM 1178 O O . VAL A 1 160 ? -1.948 27.249 16.590 1.00 21.10 1160 VAL A O 1
ATOM 1182 N N . ALA A 1 161 ? -0.149 26.200 17.333 1.00 19.18 1161 ALA A N 1
ATOM 1183 C CA . ALA A 1 161 ? -0.588 24.892 16.855 1.00 18.61 1161 ALA A CA 1
ATOM 1184 C C . ALA A 1 161 ? 0.288 23.845 17.545 1.00 18.67 1161 ALA A C 1
ATOM 1185 O O . ALA A 1 161 ? 1.493 24.111 17.822 1.00 19.52 1161 ALA A O 1
ATOM 1187 N N . ALA A 1 162 ? -0.330 22.706 17.818 1.00 15.86 1162 ALA A N 1
ATOM 1188 C CA . ALA A 1 162 ? 0.445 21.629 18.423 1.00 15.89 1162 ALA A CA 1
ATOM 1189 C C . ALA A 1 162 ? -0.290 20.321 18.207 1.00 15.02 1162 ALA A C 1
ATOM 1190 O O . ALA A 1 162 ? -1.494 20.324 17.907 1.00 16.09 1162 ALA A O 1
ATOM 1192 N N . GLY A 1 163 ? 0.428 19.211 18.367 1.00 14.69 1163 GLY A N 1
ATOM 1193 C CA . GLY A 1 163 ? -0.276 17.958 18.231 1.00 15.15 1163 GLY A CA 1
ATOM 1194 C C . GLY A 1 163 ? 0.687 16.815 18.112 1.00 14.23 1163 GLY A C 1
ATOM 1195 O O . GLY A 1 163 ? 1.859 16.921 18.553 1.00 14.17 1163 GLY A O 1
ATOM 1196 N N . TYR A 1 164 ? 0.187 15.733 17.554 1.00 12.89 1164 TYR A N 1
ATOM 1197 C CA . TYR A 1 164 ? 1.069 14.550 17.489 1.00 11.86 1164 TYR A CA 1
ATOM 1198 C C . TYR A 1 164 ? 0.591 13.609 16.366 1.00 12.22 1164 TYR A C 1
ATOM 1199 O O . TYR A 1 164 ? -0.587 13.689 15.979 1.00 13.78 1164 TYR A O 1
ATOM 1208 N N . ALA A 1 165 ? 1.483 12.724 15.964 1.00 13.79 1165 ALA A N 1
ATOM 1209 C CA . ALA A 1 165 ? 1.217 11.674 15.053 1.00 12.88 1165 ALA A CA 1
ATOM 1210 C C . ALA A 1 165 ? 1.315 10.448 15.967 1.00 12.23 1165 ALA A C 1
ATOM 1211 O O . ALA A 1 165 ? 2.273 10.325 16.713 1.00 14.82 1165 ALA A O 1
ATOM 1213 N N . LEU A 1 166 ? 0.318 9.560 15.847 1.00 12.42 1166 LEU A N 1
ATOM 1214 C CA . LEU A 1 166 ? 0.322 8.297 16.592 1.00 11.85 1166 LEU A CA 1
ATOM 1215 C C . LEU A 1 166 ? 0.466 7.164 15.587 1.00 11.68 1166 LEU A C 1
ATOM 1216 O O . LEU A 1 166 ? -0.413 7.045 14.716 1.00 13.27 1166 LEU A O 1
ATOM 1221 N N . TYR A 1 167 ? 1.543 6.389 15.666 1.00 12.45 1167 TYR A N 1
ATOM 1222 C CA . TYR A 1 167 ? 1.729 5.205 14.830 1.00 12.68 1167 TYR A CA 1
ATOM 1223 C C . TYR A 1 167 ? 1.223 4.030 15.667 1.00 13.29 1167 TYR A C 1
ATOM 1224 O O . TYR A 1 167 ? 1.984 3.363 16.371 1.00 14.09 1167 TYR A O 1
ATOM 1233 N N . GLY A 1 168 ? -0.091 3.815 15.603 1.00 14.84 1168 GLY A N 1
ATOM 1234 C CA . GLY A 1 168 ? -0.795 2.835 16.429 1.00 16.45 1168 GLY A CA 1
ATOM 1235 C C . GLY A 1 168 ? -1.422 1.772 15.535 1.00 16.69 1168 GLY A C 1
ATOM 1236 O O . GLY A 1 168 ? -0.826 1.430 14.494 1.00 18.51 1168 GLY A O 1
ATOM 1237 N N . SER A 1 169 ? -2.567 1.240 15.965 1.00 16.77 1169 SER A N 1
ATOM 1238 C CA . SER A 1 169 ? -3.183 0.246 15.065 1.00 17.29 1169 SER A CA 1
ATOM 1239 C C . SER A 1 169 ? -3.519 0.895 13.721 1.00 16.74 1169 SER A C 1
ATOM 1240 O O . SER A 1 169 ? -3.560 0.247 12.674 1.00 16.43 1169 SER A O 1
ATOM 1243 N N . ALA A 1 170 ? -3.719 2.194 13.753 1.00 15.41 1170 ALA A N 1
ATOM 1244 C CA . ALA A 1 170 ? -3.863 3.039 12.541 1.00 14.36 1170 ALA A CA 1
ATOM 1245 C C . ALA A 1 170 ? -2.955 4.228 12.811 1.00 13.16 1170 ALA A C 1
ATOM 1246 O O . ALA A 1 170 ? -2.511 4.378 13.969 1.00 14.58 1170 ALA A O 1
ATOM 1248 N N . THR A 1 171 ? -2.667 5.024 11.794 1.00 12.53 1171 THR A N 1
ATOM 1249 C CA . THR A 1 171 ? -1.876 6.245 12.013 1.00 12.34 1171 THR A CA 1
ATOM 1250 C C . THR A 1 171 ? -2.808 7.448 12.081 1.00 11.67 1171 THR A C 1
ATOM 1251 O O . THR A 1 171 ? -3.568 7.668 11.156 1.00 13.79 1171 THR A O 1
ATOM 1255 N N . MET A 1 172 ? -2.706 8.210 13.159 1.00 14.16 1172 MET A N 1
ATOM 1256 C CA . MET A 1 172 ? -3.557 9.389 13.374 1.00 14.22 1172 MET A CA 1
ATOM 1257 C C . MET A 1 172 ? -2.714 10.633 13.531 1.00 13.11 1172 MET A C 1
ATOM 1258 O O . MET A 1 172 ? -1.719 10.532 14.235 1.00 16.02 1172 MET A O 1
ATOM 1267 N N . LEU A 1 173 ? -3.147 11.738 12.954 1.00 13.38 1173 LEU A N 1
ATOM 1268 C CA . LEU A 1 173 ? -2.569 13.050 13.215 1.00 13.28 1173 LEU A CA 1
ATOM 1269 C C . LEU A 1 173 ? -3.610 13.822 14.047 1.00 13.09 1173 LEU A C 1
ATOM 1270 O O . LEU A 1 173 ? -4.697 14.056 13.521 1.00 14.72 1173 LEU A O 1
ATOM 1279 N N . VAL A 1 174 ? -3.247 14.184 15.278 1.00 13.05 1174 VAL A N 1
ATOM 1280 C CA . VAL A 1 174 ? -4.121 15.004 16.143 1.00 13.55 1174 VAL A CA 1
ATOM 1281 C C . VAL A 1 174 ? -3.575 16.403 16.131 1.00 13.17 1174 VAL A C 1
ATOM 1282 O O . VAL A 1 174 ? -2.386 16.583 16.451 1.00 14.87 1174 VAL A O 1
ATOM 1286 N N . LEU A 1 175 ? -4.429 17.352 15.714 1.00 13.71 1175 LEU A N 1
ATOM 1287 C CA . LEU A 1 175 ? -3.989 18.730 15.540 1.00 14.43 1175 LEU A CA 1
ATOM 1288 C C . LEU A 1 175 ? -4.854 19.677 16.360 1.00 14.44 1175 LEU A C 1
ATOM 1289 O O . LEU A 1 175 ? -6.079 19.667 16.225 1.00 15.96 1175 LEU A O 1
ATOM 1294 N N . ALA A 1 176 ? -4.149 20.433 17.230 1.00 14.88 1176 ALA A N 1
ATOM 1295 C CA . ALA A 1 176 ? -4.889 21.429 18.022 1.00 16.40 1176 ALA A CA 1
ATOM 1296 C C . ALA A 1 176 ? -4.473 22.819 17.531 1.00 17.53 1176 ALA A C 1
ATOM 1297 O O . ALA A 1 176 ? -3.264 23.068 17.309 1.00 17.21 1176 ALA A O 1
ATOM 1299 N N . MET A 1 177 ? -5.429 23.727 17.370 1.00 17.78 1177 MET A N 1
ATOM 1300 C CA . MET A 1 177 ? -5.177 25.118 17.054 1.00 20.24 1177 MET A CA 1
ATOM 1301 C C . MET A 1 177 ? -6.121 25.954 17.920 1.00 19.52 1177 MET A C 1
ATOM 1302 O O . MET A 1 177 ? -6.756 25.403 18.812 1.00 21.16 1177 MET A O 1
ATOM 1309 N N . VAL A 1 178 ? -6.092 27.259 17.707 1.00 21.82 1178 VAL A N 1
ATOM 1310 C CA . VAL A 1 178 ? -6.806 28.126 18.648 1.00 24.61 1178 VAL A CA 1
ATOM 1311 C C . VAL A 1 178 ? -8.251 27.732 18.858 1.00 28.31 1178 VAL A C 1
ATOM 1312 O O . VAL A 1 178 ? -8.778 27.826 19.967 1.00 35.94 1178 VAL A O 1
ATOM 1316 N N . ASN A 1 179 ? -8.918 27.243 17.826 1.00 30.29 1179 ASN A N 1
ATOM 1317 C CA . ASN A 1 179 ? -10.349 26.982 18.028 1.00 36.03 1179 ASN A CA 1
ATOM 1318 C C . ASN A 1 179 ? -10.654 25.514 18.337 1.00 33.40 1179 ASN A C 1
ATOM 1319 O O . ASN A 1 179 ? -11.832 25.151 18.334 1.00 44.84 1179 ASN A O 1
ATOM 1324 N N . GLY A 1 180 ? -9.681 24.636 18.583 1.00 23.80 1180 GLY A N 1
ATOM 1325 C CA . GLY A 1 180 ? -10.121 23.289 18.956 1.00 21.90 1180 GLY A CA 1
ATOM 1326 C C . GLY A 1 180 ? -9.161 22.240 18.434 1.00 18.11 1180 GLY A C 1
ATOM 1327 O O . GLY A 1 180 ? -8.115 22.506 17.853 1.00 18.98 1180 GLY A O 1
ATOM 1328 N N . VAL A 1 181 ? -9.555 21.001 18.658 1.00 16.67 1181 VAL A N 1
ATOM 1329 C CA . VAL A 1 181 ? -8.767 19.805 18.358 1.00 15.98 1181 VAL A CA 1
ATOM 1330 C C . VAL A 1 181 ? -9.503 18.972 17.303 1.00 15.62 1181 VAL A C 1
ATOM 1331 O O . VAL A 1 181 ? -10.727 18.792 17.399 1.00 17.63 1181 VAL A O 1
ATOM 1335 N N . ASN A 1 182 ? -8.763 18.478 16.307 1.00 16.01 1182 ASN A N 1
ATOM 1336 C CA . ASN A 1 182 ? -9.360 17.641 15.272 1.00 17.18 1182 ASN A CA 1
ATOM 1337 C C . ASN A 1 182 ? -8.438 16.459 15.011 1.00 15.08 1182 ASN A C 1
ATOM 1338 O O . ASN A 1 182 ? -7.215 16.622 15.103 1.00 16.35 1182 ASN A O 1
ATOM 1343 N N . CYS A 1 183 ? -9.033 15.309 14.695 1.00 15.48 1183 CYS A N 1
ATOM 1344 C CA . CYS A 1 183 ? -8.230 14.114 14.440 1.00 16.21 1183 CYS A CA 1
ATO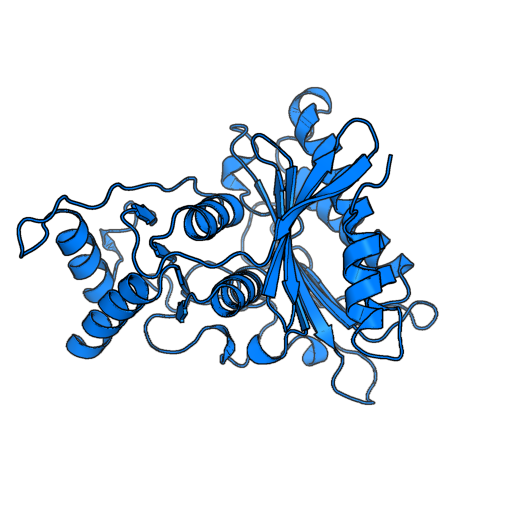M 1345 C C . CYS A 1 183 ? -8.319 13.699 12.989 1.00 14.22 1183 CYS A C 1
ATOM 1346 O O . CYS A 1 183 ? -9.459 13.636 12.478 1.00 16.79 1183 CYS A O 1
ATOM 1349 N N . PHE A 1 184 ? -7.201 13.416 12.374 1.00 13.49 1184 PHE A N 1
ATOM 1350 C CA . PHE A 1 184 ? -7.151 13.021 10.947 1.00 13.76 1184 PHE A CA 1
ATOM 1351 C C . PHE A 1 184 ? -6.458 11.681 10.849 1.00 14.01 1184 PHE A C 1
ATOM 1352 O O . PHE A 1 184 ? -5.357 11.492 11.409 1.00 17.48 1184 PHE A O 1
ATOM 1360 N N . MET A 1 185 ? -7.072 10.717 10.167 1.00 13.65 1185 MET A N 1
ATOM 1361 C CA . MET A 1 185 ? -6.497 9.400 10.014 1.00 13.45 1185 MET A CA 1
ATOM 1362 C C . MET A 1 185 ? -5.803 9.262 8.653 1.00 14.05 1185 MET A C 1
ATOM 1363 O O . MET A 1 185 ? -6.358 9.672 7.617 1.00 15.06 1185 MET A O 1
ATOM 1368 N N . LEU A 1 186 ? -4.615 8.693 8.687 1.00 13.61 1186 LEU A N 1
ATOM 136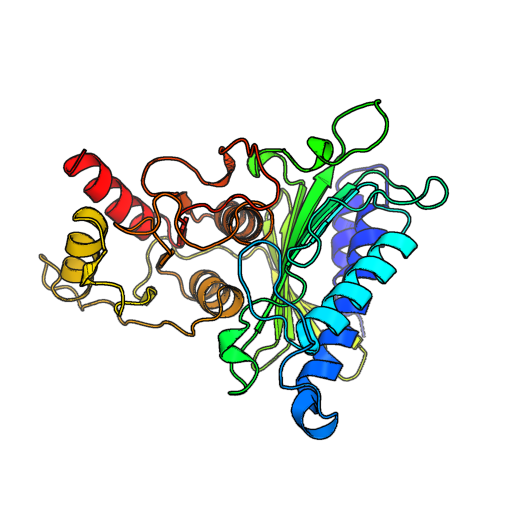9 C CA . LEU A 1 186 ? -3.914 8.433 7.406 1.00 14.57 1186 LEU A CA 1
ATOM 1370 C C . LEU A 1 186 ? -4.619 7.312 6.651 1.00 15.66 1186 LEU A C 1
ATOM 1371 O O . LEU A 1 186 ? -4.742 6.180 7.157 1.00 17.11 1186 LEU A O 1
ATOM 1376 N N . ASP A 1 187 ? -5.013 7.602 5.401 1.00 15.17 1187 ASP A N 1
ATOM 1377 C CA . ASP A 1 187 ? -5.524 6.599 4.487 1.00 17.19 1187 ASP A CA 1
ATOM 1378 C C . ASP A 1 187 ? -4.311 6.021 3.771 1.00 19.08 1187 ASP A C 1
ATOM 1379 O O . ASP A 1 187 ? -3.713 6.716 2.947 1.00 19.84 1187 ASP A O 1
ATOM 1384 N N . PRO A 1 188 ? -3.945 4.816 4.078 1.00 22.32 1188 PRO A N 1
ATOM 1385 C CA . PRO A 1 188 ? -2.713 4.246 3.503 1.00 25.49 1188 PRO A CA 1
ATOM 1386 C C . PRO A 1 188 ? -2.763 4.092 2.001 1.00 23.53 1188 PRO A C 1
ATOM 1387 O O . PRO A 1 188 ? -1.724 4.079 1.317 1.00 27.71 1188 PRO A O 1
ATOM 1391 N N . ALA A 1 189 ? -3.962 3.970 1.432 1.00 22.39 1189 ALA A N 1
ATOM 1392 C CA . ALA A 1 189 ? -4.073 3.751 -0.006 1.00 25.90 1189 ALA A CA 1
ATOM 1393 C C . ALA A 1 189 ? -3.729 4.975 -0.854 1.00 21.75 1189 ALA A C 1
ATOM 1394 O O . ALA A 1 189 ? -3.160 4.875 -1.927 1.00 28.58 1189 ALA A O 1
ATOM 1396 N N . ILE A 1 190 ? -4.117 6.148 -0.337 1.00 20.97 1190 ILE A N 1
ATOM 1397 C CA . ILE A 1 190 ? -3.907 7.387 -1.092 1.00 18.70 1190 ILE A CA 1
ATOM 1398 C C . ILE A 1 190 ? -2.971 8.349 -0.397 1.00 20.11 1190 ILE A C 1
ATOM 1399 O O . ILE A 1 190 ? -2.647 9.451 -0.905 1.00 21.91 1190 ILE A O 1
ATOM 1404 N N . GLY A 1 191 ? -2.502 7.998 0.790 1.00 19.71 1191 GLY A N 1
ATOM 1405 C CA . GLY A 1 191 ? -1.522 8.879 1.395 1.00 19.51 1191 GLY A CA 1
ATOM 1406 C C . GLY A 1 191 ? -2.037 10.248 1.707 1.00 17.41 1191 GLY A C 1
ATOM 1407 O O . GLY A 1 191 ? -1.342 11.232 1.403 1.00 21.23 1191 GLY A O 1
ATOM 1408 N N . GLU A 1 192 ? -3.183 10.333 2.320 1.00 17.12 1192 GLU A N 1
ATOM 1409 C CA . GLU A 1 192 ? -3.798 11.547 2.771 1.00 16.83 1192 GLU A CA 1
ATOM 1410 C C . GLU A 1 192 ? -4.324 11.355 4.183 1.00 15.42 1192 GLU A C 1
ATOM 1411 O O . GLU A 1 192 ? -4.848 10.282 4.491 1.00 16.23 1192 GLU A O 1
ATOM 1417 N N . PHE A 1 193 ? -4.197 12.405 4.995 1.00 15.62 1193 PHE A N 1
ATOM 1418 C CA . PHE A 1 193 ? -4.847 12.418 6.296 1.00 14.38 1193 PHE A CA 1
ATOM 1419 C C . PHE A 1 193 ? -6.250 12.956 6.180 1.00 15.70 1193 PHE A C 1
ATOM 1420 O O . PHE A 1 193 ? -6.466 14.098 5.740 1.00 20.01 1193 PHE A O 1
ATOM 1428 N N . ILE A 1 194 ? -7.225 12.162 6.594 1.00 16.19 1194 ILE A N 1
ATOM 1429 C CA . ILE A 1 194 ? -8.652 12.426 6.431 1.00 18.01 1194 ILE A CA 1
ATOM 1430 C C . ILE A 1 194 ? -9.280 12.781 7.752 1.00 14.57 1194 ILE A C 1
ATOM 1431 O O . ILE A 1 194 ? -9.090 12.053 8.743 1.00 17.65 1194 ILE A O 1
ATOM 1436 N N . LEU A 1 195 ? -10.046 13.850 7.827 1.00 16.06 1195 LEU A N 1
ATOM 1437 C CA . LEU A 1 195 ? -10.745 14.194 9.048 1.00 17.27 1195 LEU A CA 1
ATOM 1438 C C . LEU A 1 195 ? -11.697 13.097 9.480 1.00 18.90 1195 LEU A C 1
ATOM 1439 O O . LEU A 1 195 ? -12.594 12.758 8.694 1.00 21.56 1195 LEU A O 1
ATOM 1444 N N . VAL A 1 196 ? -11.489 12.579 10.711 1.00 17.86 1196 VAL A N 1
ATOM 1445 C CA . VAL A 1 196 ? -12.373 11.557 11.247 1.00 18.11 1196 VAL A CA 1
ATOM 1446 C C . VAL A 1 196 ? -13.049 11.975 12.562 1.00 19.12 1196 VAL A C 1
ATOM 1447 O O . VAL A 1 196 ? -14.110 11.406 12.891 1.00 28.91 1196 VAL A O 1
ATOM 1451 N N . ASP A 1 197 ? -12.452 12.914 13.308 1.00 19.30 1197 ASP A N 1
ATOM 1452 C CA . ASP A 1 197 ? -13.083 13.355 14.569 1.00 20.73 1197 ASP A CA 1
ATOM 1453 C C . ASP A 1 197 ? -12.974 14.868 14.664 1.00 20.67 1197 ASP A C 1
ATOM 1454 O O . ASP A 1 197 ? -11.877 15.410 14.665 1.00 20.87 1197 ASP A O 1
ATOM 1459 N N . ARG A 1 198 ? -14.093 15.565 14.692 1.00 23.18 1198 ARG A N 1
ATOM 1460 C CA . ARG A 1 198 ? -14.166 17.011 14.624 1.00 23.02 1198 ARG A CA 1
ATOM 1461 C C . ARG A 1 198 ? -14.358 17.682 15.971 1.00 22.08 1198 ARG A C 1
ATOM 1462 O O . ARG A 1 198 ? -15.291 17.254 16.672 1.00 26.21 1198 ARG A O 1
ATOM 1477 N N . ASP A 1 199 ? -13.605 18.714 16.309 1.00 21.78 1199 ASP A N 1
ATOM 1478 C CA . ASP A 1 199 ? -13.808 19.468 17.569 1.00 21.03 1199 ASP A CA 1
ATOM 1479 C C . ASP A 1 199 ? -13.929 18.582 18.801 1.00 19.12 1199 ASP A C 1
ATOM 1480 O O . ASP A 1 199 ? -14.872 18.564 19.576 1.00 23.82 1199 ASP A O 1
ATOM 1485 N N . VAL A 1 200 ? -12.903 17.768 18.997 1.00 18.37 1200 VAL A N 1
ATOM 1486 C CA . VAL A 1 200 ? -12.857 16.743 20.022 1.00 18.95 1200 VAL A CA 1
ATOM 1487 C C . VAL A 1 200 ? -12.814 17.416 21.393 1.00 18.45 1200 VAL A C 1
ATOM 1488 O O . VAL A 1 200 ? -12.024 18.343 21.600 1.00 18.57 1200 VAL A O 1
ATOM 1492 N N . LYS A 1 201 ? -13.649 16.913 22.300 1.00 17.73 1201 LYS A N 1
ATOM 1493 C CA . LYS A 1 201 ? -13.671 17.403 23.686 1.00 17.67 1201 LYS A CA 1
ATOM 1494 C C . LYS A 1 201 ? -13.500 16.210 24.622 1.00 18.43 1201 LYS A C 1
ATOM 1495 O O . LYS A 1 201 ? -14.101 15.161 24.426 1.00 20.72 1201 LYS A O 1
ATOM 1501 N N . ILE A 1 202 ? -12.680 16.409 25.657 1.00 16.40 1202 ILE A N 1
ATOM 1502 C CA . ILE A 1 202 ? -12.476 15.367 26.642 1.00 17.22 1202 ILE A CA 1
ATOM 1503 C C . ILE A 1 202 ? -13.630 15.313 27.643 1.00 17.95 1202 ILE A C 1
ATOM 1504 O O . ILE A 1 202 ? -14.217 16.334 28.008 1.00 19.28 1202 ILE A O 1
ATOM 1509 N N . LYS A 1 203 ? -13.958 14.093 28.091 1.00 17.66 1203 LYS A N 1
ATOM 1510 C CA . LYS A 1 203 ? -14.975 13.929 29.128 1.00 19.08 1203 LYS A CA 1
ATOM 1511 C C . LYS A 1 203 ? -14.556 14.753 30.344 1.00 18.39 1203 LYS A C 1
ATOM 1512 O O . LYS A 1 203 ? -13.359 14.806 30.682 1.00 18.15 1203 LYS A O 1
ATOM 1518 N N . LYS A 1 204 ? -15.456 15.353 31.074 1.00 19.18 1204 LYS A N 1
ATOM 1519 C CA . LYS A 1 204 ? -15.168 16.045 32.315 1.00 18.15 1204 LYS A CA 1
ATOM 1520 C C . LYS A 1 204 ? -14.550 15.134 33.369 1.00 18.17 1204 LYS A C 1
ATOM 1521 O O . LYS A 1 204 ? -13.714 15.604 34.152 1.00 18.41 1204 LYS A O 1
ATOM 1527 N N . LYS A 1 205 ? -14.925 13.864 33.438 1.00 18.04 1205 LYS A N 1
ATOM 1528 C CA . LYS A 1 205 ? -14.380 12.916 34.406 1.00 18.53 1205 LYS A CA 1
ATOM 1529 C C . LYS A 1 205 ? -14.277 11.548 33.754 1.00 16.73 1205 LYS A C 1
ATOM 1530 O O . LYS A 1 205 ? -15.206 11.139 33.047 1.00 20.71 1205 LYS A O 1
ATOM 1536 N N . GLY A 1 206 ? -13.169 10.841 33.940 1.00 15.12 1206 GLY A N 1
ATOM 1537 C CA . GLY A 1 206 ? -13.026 9.521 33.334 1.00 16.01 1206 GLY A CA 1
ATOM 1538 C C . GLY A 1 206 ? -12.957 8.461 34.422 1.00 14.53 1206 GLY A C 1
ATOM 1539 O O . GLY A 1 206 ? -13.362 8.683 35.547 1.00 17.77 1206 GLY A O 1
ATOM 1540 N N . SER A 1 207 ? -12.421 7.287 34.005 1.00 14.76 1207 SER A N 1
ATOM 1541 C CA . SER A 1 207 ? -12.412 6.113 34.866 1.00 15.57 1207 SER A CA 1
ATOM 1542 C C . SER A 1 207 ? -11.120 5.300 34.698 1.00 14.18 1207 SER A C 1
ATOM 1543 O O . SER A 1 207 ? -11.090 4.120 35.066 1.00 15.07 1207 SER A O 1
ATOM 1546 N N . ILE A 1 208 ? -10.101 5.927 34.111 1.00 13.17 1208 ILE A N 1
ATOM 1547 C CA . ILE A 1 208 ? -8.785 5.270 33.898 1.00 13.45 1208 ILE A CA 1
ATOM 1548 C C . ILE A 1 208 ? -7.718 6.176 34.479 1.00 13.17 1208 ILE A C 1
ATOM 1549 O O . ILE A 1 208 ? -7.785 7.406 34.246 1.00 13.66 1208 ILE A O 1
ATOM 1554 N N . TYR A 1 209 ? -6.755 5.602 35.194 1.00 13.35 1209 TYR A N 1
ATOM 1555 C CA . TYR A 1 209 ? -5.563 6.361 35.577 1.00 12.15 1209 TYR A CA 1
ATOM 1556 C C . TYR A 1 209 ? -4.341 5.684 34.965 1.00 11.42 1209 TYR A C 1
ATOM 1557 O O . TYR A 1 209 ? -4.268 4.468 34.836 1.00 12.49 1209 TYR A O 1
ATOM 1566 N N . SER A 1 210 ? -3.389 6.511 34.575 1.00 12.45 1210 SER A N 1
ATOM 1567 C CA . SER A 1 210 ? -2.219 6.091 33.788 1.00 12.15 1210 SER A CA 1
ATOM 1568 C C . SER A 1 210 ? -0.950 6.625 34.403 1.00 11.60 1210 SER A C 1
ATOM 1569 O O . SER A 1 210 ? -0.707 7.845 34.335 1.00 13.00 1210 SER A 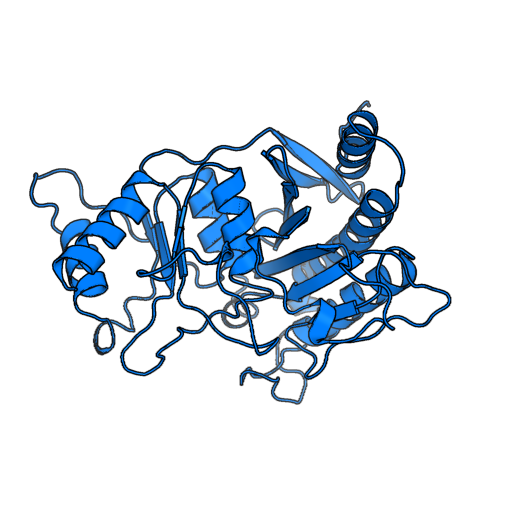O 1
ATOM 1572 N N . ILE A 1 211 ? -0.148 5.741 34.983 1.00 11.92 1211 ILE A N 1
ATOM 1573 C CA . ILE A 1 211 ? 1.117 6.136 35.616 1.00 12.81 1211 ILE A CA 1
ATOM 1574 C C . ILE A 1 211 ? 1.975 4.891 35.726 1.00 12.45 1211 ILE A C 1
ATOM 1575 O O . ILE A 1 211 ? 1.405 3.787 35.834 1.00 13.70 1211 ILE A O 1
ATOM 1580 N N . ASN A 1 212 ? 3.324 5.042 35.741 1.00 12.38 1212 ASN A N 1
ATOM 1581 C CA . ASN A 1 212 ? 4.193 3.903 35.982 1.00 11.77 1212 ASN A CA 1
ATOM 1582 C C . ASN A 1 212 ? 4.349 3.668 37.496 1.00 12.40 1212 ASN A C 1
ATOM 1583 O O . ASN A 1 212 ? 5.065 4.416 38.152 1.00 13.58 1212 ASN A O 1
ATOM 1588 N N . GLU A 1 213 ? 3.629 2.687 38.023 1.00 11.94 1213 GLU A N 1
ATOM 1589 C CA . GLU A 1 213 ? 3.662 2.499 39.497 1.00 12.67 1213 GLU A CA 1
ATOM 1590 C C . GLU A 1 213 ? 4.940 1.817 39.918 1.00 13.01 1213 GLU A C 1
ATOM 1591 O O . GLU A 1 213 ? 5.158 1.652 41.119 1.00 14.07 1213 GLU A O 1
ATOM 1597 N N . GLY A 1 214 ? 5.843 1.454 39.028 1.00 13.17 1214 GLY A N 1
ATOM 1598 C CA . GLY A 1 214 ? 7.141 0.995 39.457 1.00 15.75 1214 GLY A CA 1
ATOM 1599 C C . GLY A 1 214 ? 7.935 2.084 40.191 1.00 15.27 1214 GLY A C 1
ATOM 1600 O O . GLY A 1 214 ? 8.911 1.737 40.901 1.00 19.76 1214 GLY A O 1
ATOM 1601 N N . TYR A 1 215 ? 7.530 3.337 40.049 1.00 15.12 1215 TYR A N 1
ATOM 1602 C CA . TYR A 1 215 ? 8.129 4.418 40.818 1.00 14.93 1215 TYR A CA 1
ATOM 1603 C C . TYR A 1 215 ? 7.481 4.649 42.161 1.00 14.68 1215 TYR A C 1
ATOM 1604 O O . TYR A 1 215 ? 7.811 5.679 42.789 1.00 17.19 1215 TYR A O 1
ATOM 1613 N N . ALA A 1 216 ? 6.656 3.739 42.683 1.00 14.49 1216 ALA A N 1
ATOM 1614 C CA . ALA A 1 216 ? 5.953 3.936 43.949 1.00 14.90 1216 ALA A CA 1
ATOM 1615 C C . ALA A 1 216 ? 6.900 4.374 45.073 1.00 16.83 1216 ALA A C 1
ATOM 1616 O O . ALA A 1 216 ? 6.494 5.243 45.873 1.00 17.51 1216 ALA A O 1
ATOM 1618 N N . LYS A 1 217 ? 8.106 3.781 45.149 1.00 16.25 1217 LYS A N 1
ATOM 1619 C CA . LYS A 1 217 ? 8.977 4.170 46.277 1.00 18.27 1217 LYS A CA 1
ATOM 1620 C C . LYS A 1 217 ? 9.428 5.615 46.217 1.00 18.90 1217 LYS A C 1
ATOM 1621 O O . LYS A 1 217 ? 9.892 6.168 47.232 1.00 22.44 1217 LYS A O 1
ATOM 1627 N N . GLU A 1 218 ? 9.320 6.236 45.057 1.00 18.69 1218 GLU A N 1
ATOM 1628 C CA . GLU A 1 218 ? 9.817 7.597 44.909 1.00 19.30 1218 GLU A CA 1
ATOM 1629 C C . GLU A 1 218 ? 8.709 8.641 44.834 1.00 16.08 1218 GLU A C 1
ATOM 1630 O O . GLU A 1 218 ? 9.033 9.837 44.800 1.00 18.86 1218 GLU A O 1
ATOM 1636 N N . PHE A 1 219 ? 7.446 8.241 44.769 1.00 17.86 1219 PHE A N 1
ATOM 1637 C CA . PHE A 1 219 ? 6.371 9.226 44.641 1.00 18.42 1219 PHE A CA 1
ATOM 1638 C C . PHE A 1 219 ? 6.175 10.092 45.878 1.00 17.72 1219 PHE A C 1
ATOM 1639 O O . PHE A 1 219 ? 6.416 9.643 46.998 1.00 19.86 1219 PHE A O 1
ATOM 1647 N N . ASP A 1 220 ? 5.712 11.322 45.614 1.00 19.58 1220 ASP A N 1
ATOM 1648 C CA . ASP A 1 220 ? 5.393 12.240 46.713 1.00 20.09 1220 ASP A CA 1
ATOM 1649 C C . ASP A 1 220 ? 4.096 11.806 47.352 1.00 19.21 1220 ASP A C 1
ATOM 1650 O O . ASP A 1 220 ? 3.373 10.937 46.816 1.00 19.55 1220 ASP A O 1
ATOM 1655 N N . PRO A 1 221 ? 3.779 12.327 48.531 1.00 20.70 1221 PRO A N 1
ATOM 1656 C CA . PRO A 1 221 ? 2.578 11.869 49.238 1.00 20.71 1221 PRO A CA 1
ATOM 1657 C C . PRO A 1 221 ? 1.273 12.148 48.517 1.00 20.13 1221 PRO A C 1
ATOM 1658 O O . PRO A 1 221 ? 0.277 11.430 48.743 1.00 19.08 1221 PRO A O 1
ATOM 1662 N N . ALA A 1 222 ? 1.237 13.174 47.661 1.00 18.93 1222 ALA A N 1
ATOM 1663 C CA . ALA A 1 222 ? -0.006 13.517 46.966 1.00 17.17 1222 ALA A CA 1
ATOM 1664 C C . ALA A 1 222 ? -0.291 12.467 45.905 1.00 16.09 1222 ALA A C 1
ATOM 1665 O O . ALA A 1 222 ? -1.408 11.944 45.843 1.00 16.84 1222 ALA A O 1
ATOM 1667 N N . ILE A 1 223 ? 0.671 12.122 45.076 1.00 16.90 1223 ILE A N 1
ATOM 1668 C CA . ILE A 1 223 ? 0.507 11.069 44.074 1.00 15.97 1223 ILE A CA 1
ATOM 1669 C C . ILE A 1 223 ? 0.173 9.784 44.799 1.00 14.63 1223 ILE A C 1
ATOM 1670 O O . ILE A 1 223 ? -0.723 9.044 44.351 1.00 16.09 1223 ILE A O 1
ATOM 1675 N N . THR A 1 224 ? 0.848 9.479 45.901 1.00 16.22 1224 THR A N 1
ATOM 1676 C CA . THR A 1 224 ? 0.563 8.218 46.595 1.00 15.84 1224 THR A CA 1
ATOM 1677 C C . THR A 1 224 ? -0.880 8.163 47.070 1.00 15.99 1224 THR A C 1
ATOM 1678 O O . THR A 1 224 ? -1.596 7.157 46.917 1.00 16.52 1224 THR A O 1
ATOM 1682 N N . GLU A 1 225 ? -1.377 9.266 47.660 1.00 16.79 1225 GLU A N 1
ATOM 1683 C CA . GLU A 1 225 ? -2.751 9.262 48.181 1.00 16.00 1225 GLU A CA 1
ATOM 1684 C C . GLU A 1 225 ? -3.726 9.155 47.036 1.00 15.83 1225 GLU A C 1
ATOM 1685 O O . GLU A 1 225 ? -4.749 8.436 47.141 1.00 18.07 1225 GLU A O 1
ATOM 1691 N N . TYR A 1 226 ? -3.446 9.838 45.920 1.00 15.56 1226 TYR A N 1
ATOM 1692 C CA . TYR A 1 226 ? -4.363 9.784 44.775 1.00 15.94 1226 TYR A CA 1
ATOM 1693 C C . TYR A 1 226 ? -4.450 8.386 44.208 1.00 15.75 1226 TYR A C 1
ATOM 1694 O O . TYR A 1 226 ? -5.593 7.941 43.968 1.00 15.73 1226 TYR A O 1
ATOM 1703 N N . ILE A 1 227 ? -3.352 7.699 43.981 1.00 14.61 1227 ILE A N 1
ATOM 1704 C CA . ILE A 1 227 ? -3.426 6.329 43.475 1.00 14.61 1227 ILE A CA 1
ATOM 1705 C C . ILE A 1 227 ? -4.180 5.463 44.460 1.00 15.02 1227 ILE A C 1
ATOM 1706 O O . ILE A 1 227 ? -5.019 4.653 44.028 1.00 16.28 1227 ILE A O 1
ATOM 1711 N N . GLN A 1 228 ? -3.972 5.590 45.766 1.00 15.56 1228 GLN A N 1
ATOM 1712 C CA . GLN A 1 228 ? -4.758 4.766 46.726 1.00 18.02 1228 GLN A CA 1
ATOM 1713 C C . GLN A 1 228 ? -6.252 5.029 46.596 1.00 18.44 1228 GLN A C 1
ATOM 1714 O O . GLN A 1 228 ? -7.075 4.132 46.734 1.00 18.73 1228 GLN A O 1
ATOM 1725 N N . ARG A 1 229 ? -6.638 6.270 46.350 1.00 17.70 1229 ARG A N 1
ATOM 1726 C CA . ARG A 1 229 ? -8.048 6.672 46.204 1.00 18.86 1229 ARG A CA 1
ATOM 1727 C C . ARG A 1 229 ? -8.616 6.077 44.911 1.00 18.46 1229 ARG A C 1
ATOM 1728 O O . ARG A 1 229 ? -9.812 5.777 44.878 1.00 20.22 1229 ARG A O 1
ATOM 1736 N N . LYS A 1 230 ? -7.806 5.926 43.837 1.00 15.80 1230 LYS A N 1
ATOM 1737 C CA . LYS A 1 230 ? -8.317 5.295 42.612 1.00 16.01 1230 LYS A CA 1
ATOM 1738 C C . LYS A 1 230 ? -8.624 3.816 42.825 1.00 15.12 1230 LYS A C 1
ATOM 1739 O O . LYS A 1 230 ? -9.548 3.247 42.187 1.00 17.64 1230 LYS A O 1
ATOM 1745 N N . LYS A 1 231 ? -7.848 3.168 43.693 1.00 15.44 1231 LYS A N 1
ATOM 1746 C CA . LYS A 1 231 ? -8.014 1.717 43.963 1.00 15.54 1231 LYS A CA 1
ATOM 1747 C C . LYS A 1 231 ? -9.039 1.464 45.063 1.00 14.26 1231 LYS A C 1
ATOM 1748 O O . LYS A 1 231 ? -9.734 0.433 44.985 1.00 16.59 1231 LYS A O 1
ATOM 1754 N N . PHE A 1 232 ? -9.114 2.386 46.017 1.00 17.42 1232 PHE A N 1
ATOM 1755 C CA . PHE A 1 232 ? -9.989 2.216 47.182 1.00 19.62 1232 PHE A CA 1
ATOM 1756 C C . PHE A 1 232 ? -10.839 3.467 47.366 1.00 20.12 1232 PHE A C 1
ATOM 1757 O O . PHE A 1 232 ? -10.615 4.276 48.273 1.00 22.69 1232 PHE A O 1
ATOM 1765 N N . PRO A 1 233 ? -11.814 3.678 46.487 1.00 20.46 1233 PRO A N 1
ATOM 1766 C CA . PRO A 1 233 ? -12.549 4.945 46.526 1.00 24.58 1233 PRO A CA 1
ATOM 1767 C C . PRO A 1 233 ? -13.316 5.081 47.854 1.00 25.53 1233 PRO A C 1
ATOM 1768 O O . PRO A 1 233 ? -13.908 4.101 48.317 1.00 33.41 1233 PRO A O 1
ATOM 1772 N N . PRO A 1 234 ? -13.297 6.240 48.501 1.00 27.19 1234 PRO A N 1
ATOM 1773 C CA . PRO A 1 234 ? -13.867 6.393 49.849 1.00 27.25 1234 PRO A CA 1
ATOM 1774 C C . PRO A 1 234 ? -15.387 6.374 49.840 1.00 28.81 1234 PRO A C 1
ATOM 1775 O O . PRO A 1 234 ? -16.035 6.248 50.882 1.00 37.40 1234 PRO A O 1
ATOM 1779 N N . ASP A 1 235 ? -15.970 6.448 48.648 1.00 29.59 1235 ASP A N 1
ATOM 1780 C CA . ASP A 1 235 ? -17.413 6.424 48.506 1.00 31.52 1235 ASP A CA 1
ATOM 1781 C C . ASP A 1 235 ? -17.971 5.126 47.916 1.00 33.72 1235 ASP A C 1
ATOM 1782 O O . ASP A 1 235 ? -19.133 5.028 47.498 1.00 42.46 1235 ASP A O 1
ATOM 1787 N N . ASN A 1 236 ? -17.149 4.096 47.869 1.00 37.18 1236 ASN A N 1
ATOM 1788 C CA . ASN A 1 236 ? -17.654 2.865 47.274 1.00 40.10 1236 ASN A CA 1
ATOM 1789 C C . ASN A 1 236 ? -18.070 2.919 45.817 1.00 37.21 1236 ASN A C 1
ATOM 1790 O O . ASN A 1 236 ? -18.885 2.102 45.359 1.00 36.03 1236 ASN A O 1
ATOM 1795 N N . SER A 1 237 ? -17.540 3.792 45.025 1.00 29.35 1237 SER A N 1
ATOM 1796 C CA . SER A 1 237 ? -17.734 3.832 43.621 1.00 26.25 1237 SER A CA 1
ATOM 1797 C C . SER A 1 237 ? -16.738 2.782 43.133 1.00 24.20 1237 SER A C 1
ATOM 1798 O O . SER A 1 237 ? -15.833 2.353 43.858 1.00 24.25 1237 SER A O 1
ATOM 1801 N N . ALA A 1 238 ? -16.900 2.373 41.871 1.00 21.84 1238 ALA A N 1
ATOM 1802 C CA . ALA A 1 238 ? -15.990 1.383 41.310 1.00 19.91 1238 ALA A CA 1
ATOM 1803 C C . ALA A 1 238 ? -14.573 1.934 41.217 1.00 17.76 1238 ALA A C 1
ATOM 1804 O O . ALA A 1 238 ? -14.393 3.093 40.808 1.00 19.72 1238 ALA A O 1
ATOM 1806 N N . PRO A 1 239 ? -13.539 1.170 41.552 1.00 17.61 1239 PRO A N 1
ATOM 1807 C CA . PRO A 1 239 ? -12.163 1.663 41.336 1.00 15.88 1239 PRO A CA 1
ATOM 1808 C C . PRO A 1 239 ? -11.941 2.005 39.881 1.00 15.62 1239 PRO A C 1
ATOM 1809 O O . PRO A 1 239 ? -12.525 1.420 38.949 1.00 18.29 1239 PRO A O 1
ATOM 1813 N N . TYR A 1 240 ? -11.006 2.986 39.662 1.00 15.30 1240 TYR A N 1
ATOM 1814 C CA . TYR A 1 240 ? -10.617 3.216 38.269 1.00 14.84 1240 TYR A CA 1
ATOM 1815 C C . TYR A 1 240 ? -9.847 2.006 37.712 1.00 14.91 1240 TYR A C 1
ATOM 1816 O O . TYR A 1 240 ? -9.193 1.278 38.436 1.00 18.42 1240 TYR A O 1
ATOM 1825 N N . GLY A 1 241 ? -9.896 1.895 36.393 1.00 14.01 1241 GLY A N 1
ATOM 1826 C CA . GLY A 1 241 ? -9.011 0.893 35.798 1.00 14.24 1241 GLY A CA 1
ATOM 1827 C C . GLY A 1 241 ? -7.665 1.555 35.519 1.00 13.21 1241 GLY A C 1
ATOM 1828 O O . GLY A 1 241 ? -7.569 2.797 35.449 1.00 14.55 1241 GLY A O 1
ATOM 1829 N N . ALA A 1 242 ? -6.623 0.752 35.369 1.00 12.72 1242 ALA A N 1
ATOM 1830 C CA . ALA A 1 242 ? -5.250 1.260 35.113 1.00 11.46 1242 ALA A CA 1
ATOM 1831 C C . ALA A 1 242 ? -4.868 0.922 33.691 1.00 12.59 1242 ALA A C 1
ATOM 1832 O O . ALA A 1 242 ? -5.126 -0.192 33.204 1.00 13.20 1242 ALA A O 1
ATOM 1834 N N . ARG A 1 243 ? -4.222 1.849 33.029 1.00 12.76 1243 ARG A N 1
ATOM 1835 C CA . ARG A 1 243 ? -3.588 1.630 31.736 1.00 11.53 1243 ARG A CA 1
ATOM 1836 C C . ARG A 1 243 ? -2.271 2.395 31.681 1.00 11.22 1243 ARG A C 1
ATOM 1837 O O . ARG A 1 243 ? -2.269 3.578 32.044 1.00 14.06 1243 ARG A O 1
ATOM 1852 N N . TYR A 1 244 ? -1.215 1.774 31.190 1.00 11.19 1244 TYR A N 1
ATOM 1853 C CA . TYR A 1 244 ? 0.034 2.517 30.978 1.00 11.81 1244 TYR A CA 1
ATOM 1854 C C . TYR A 1 244 ? 0.776 1.811 29.855 1.00 12.01 1244 TYR A C 1
ATOM 1855 O O . TYR A 1 244 ? 1.477 0.816 30.057 1.00 12.69 1244 TYR A O 1
ATOM 1864 N N . VAL A 1 245 ? 0.567 2.326 28.662 1.00 11.62 1245 VAL A N 1
ATOM 1865 C CA . VAL A 1 245 ? 1.213 1.796 27.470 1.00 11.63 1245 VAL A CA 1
ATOM 1866 C C . VAL A 1 245 ? 2.715 1.996 27.551 1.00 11.88 1245 VAL A C 1
ATOM 1867 O O . VAL A 1 245 ? 3.507 1.120 27.066 1.00 12.05 1245 VAL A O 1
ATOM 1871 N N . GLY A 1 246 ? 3.141 3.121 28.102 1.00 12.43 1246 GLY A N 1
ATOM 1872 C CA . GLY A 1 246 ? 4.566 3.433 28.209 1.00 12.38 1246 GLY A CA 1
ATOM 1873 C C . GLY A 1 246 ? 5.071 4.304 27.073 1.00 12.15 1246 GLY A C 1
ATOM 1874 O O . GLY A 1 246 ? 6.295 4.581 27.013 1.00 13.87 1246 GLY A O 1
ATOM 1875 N N . SER A 1 247 ? 4.189 4.693 26.146 1.00 12.62 1247 SER A N 1
ATOM 1876 C CA . SER A 1 247 ? 4.500 5.693 25.137 1.00 12.25 1247 SER A CA 1
ATOM 1877 C C . SER A 1 247 ? 3.559 6.881 25.407 1.00 11.87 1247 SER A C 1
ATOM 1878 O O . SER A 1 247 ? 2.340 6.680 25.373 1.00 12.93 1247 SER A O 1
ATOM 1881 N N . MET A 1 248 ? 4.149 8.044 25.667 1.00 12.81 1248 MET A N 1
ATOM 1882 C CA . MET A 1 248 ? 3.324 9.201 26.012 1.00 11.93 1248 MET A CA 1
ATOM 1883 C C . MET A 1 248 ? 2.274 9.459 24.935 1.00 11.58 1248 MET A C 1
ATOM 1884 O O . MET A 1 248 ? 1.116 9.779 25.279 1.00 12.12 1248 MET A O 1
ATOM 1889 N N . VAL A 1 249 ? 2.631 9.349 23.662 1.00 11.85 1249 VAL A N 1
ATOM 1890 C CA . VAL A 1 249 ? 1.574 9.662 22.662 1.00 11.25 1249 VAL A CA 1
ATOM 1891 C C . VAL A 1 249 ? 0.400 8.726 22.764 1.00 11.21 1249 VAL A C 1
ATOM 1892 O O . VAL A 1 249 ? -0.772 9.152 22.609 1.00 12.19 1249 VAL A O 1
ATOM 1899 N N . ALA A 1 250 ? 0.644 7.431 23.018 1.00 12.41 1250 ALA A N 1
ATOM 1900 C CA . ALA A 1 250 ? -0.474 6.487 23.081 1.00 11.15 1250 ALA A CA 1
ATOM 1901 C C . ALA A 1 250 ? -1.325 6.701 24.355 1.00 11.08 1250 ALA A C 1
ATOM 1902 O O . ALA A 1 250 ? -2.558 6.660 24.347 1.00 12.30 1250 ALA A O 1
ATOM 1904 N N . ASP A 1 251 ? -0.627 6.908 25.509 1.00 11.76 1251 ASP A N 1
ATOM 1905 C CA . ASP A 1 251 ? -1.390 7.115 26.775 1.00 11.63 1251 ASP A CA 1
ATOM 1906 C C . ASP A 1 251 ? -2.142 8.412 26.721 1.00 12.24 1251 ASP A C 1
ATOM 1907 O O . ASP A 1 251 ? -3.281 8.501 27.183 1.00 12.56 1251 ASP A O 1
ATOM 1912 N N . VAL A 1 252 ? -1.551 9.485 26.152 1.00 11.99 1252 VAL A N 1
ATOM 1913 C CA . VAL A 1 252 ? -2.277 10.743 26.064 1.00 12.08 1252 VAL A CA 1
ATOM 1914 C C . VAL A 1 252 ? -3.442 10.653 25.069 1.00 11.95 1252 VAL A C 1
ATOM 1915 O O . VAL A 1 252 ? -4.528 11.179 25.339 1.00 13.11 1252 VAL A O 1
ATOM 1919 N N . HIS A 1 253 ? -3.229 9.969 23.934 1.00 12.65 1253 HIS A N 1
ATOM 1920 C CA . HIS A 1 253 ? -4.350 9.882 22.983 1.00 13.09 1253 HIS A CA 1
ATOM 1921 C C . HIS A 1 253 ? -5.514 9.124 23.599 1.00 12.32 1253 HIS A C 1
ATOM 1922 O O . HIS A 1 253 ? -6.687 9.533 23.458 1.00 14.24 1253 HIS A O 1
ATOM 1929 N N . ARG A 1 254 ? -5.256 8.038 24.340 1.00 11.61 1254 ARG A N 1
ATOM 1930 C CA . ARG A 1 254 ? -6.349 7.331 25.039 1.00 11.73 1254 ARG A CA 1
ATOM 1931 C C . ARG A 1 254 ? -7.034 8.258 26.027 1.00 11.78 1254 ARG A C 1
ATOM 1932 O O . ARG A 1 254 ? -8.244 8.289 26.188 1.00 14.11 1254 ARG A O 1
ATOM 1940 N N . THR A 1 255 ? -6.210 9.038 26.759 1.00 12.69 1255 THR A N 1
ATOM 1941 C CA . THR A 1 255 ? -6.794 9.971 27.756 1.00 12.30 1255 THR A CA 1
ATOM 1942 C C . THR A 1 255 ? -7.730 10.944 27.063 1.00 13.25 1255 THR A C 1
ATOM 1943 O O . THR A 1 255 ? -8.802 11.254 27.551 1.00 14.58 1255 THR A O 1
ATOM 1947 N N . LEU A 1 256 ? -7.340 11.440 25.860 1.00 13.83 1256 LEU A N 1
ATOM 1948 C CA . LEU A 1 256 ? -8.206 12.378 25.118 1.00 15.01 1256 LEU A CA 1
ATOM 1949 C C . LEU A 1 256 ? -9.521 11.743 24.734 1.00 13.98 1256 LEU A C 1
ATOM 1950 O O . LEU A 1 256 ? -10.592 12.338 24.867 1.00 17.29 1256 LEU A O 1
ATOM 1955 N N . VAL A 1 257 ? -9.416 10.516 24.176 1.00 15.39 1257 VAL A N 1
ATOM 1956 C CA . VAL A 1 257 ? -10.646 9.969 23.576 1.00 17.07 1257 VAL A CA 1
ATOM 1957 C C . VAL A 1 257 ? -11.471 9.183 24.590 1.00 16.61 1257 VAL A C 1
ATOM 1958 O O . VAL A 1 257 ? -12.673 9.076 24.311 1.00 18.73 1257 VAL A O 1
ATOM 1962 N N . TYR A 1 258 ? -10.921 8.709 25.722 1.00 16.16 1258 TYR A N 1
ATOM 1963 C CA . TYR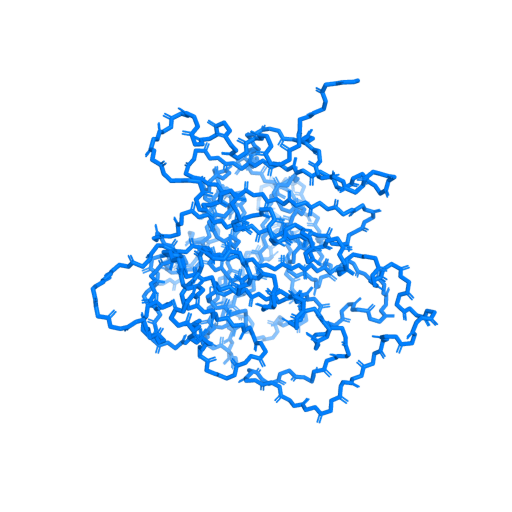 A 1 258 ? -11.706 7.970 26.699 1.00 16.30 1258 TYR A CA 1
ATOM 1964 C C . TYR A 1 258 ? -11.854 8.741 28.002 1.00 14.95 1258 TYR A C 1
ATOM 1965 O O . TYR A 1 258 ? -12.692 8.402 28.831 1.00 18.74 1258 TYR A O 1
ATOM 1974 N N . GLY A 1 259 ? -11.041 9.793 28.174 1.00 15.63 1259 GLY A N 1
ATOM 1975 C CA . GLY A 1 259 ? -11.032 10.509 29.454 1.00 14.94 1259 GLY A CA 1
ATOM 1976 C C . GLY A 1 259 ? -10.141 9.810 30.463 1.00 14.25 1259 GLY A C 1
ATOM 1977 O O . GLY A 1 259 ? -9.618 8.701 30.248 1.00 15.33 1259 GLY A O 1
ATOM 1978 N N . GLY A 1 260 ? -10.062 10.492 31.613 1.00 14.09 1260 GLY A N 1
ATOM 1979 C CA . GLY A 1 260 ? -9.270 10.030 32.715 1.00 14.59 1260 GLY A CA 1
ATOM 1980 C C . GLY A 1 260 ? -8.005 10.846 32.896 1.00 12.31 1260 GLY A C 1
ATOM 1981 O O . GLY A 1 260 ? -8.011 12.024 32.578 1.00 14.20 1260 GLY A O 1
ATOM 1982 N N . ILE A 1 261 ? -6.935 10.233 33.420 1.00 13.32 1261 ILE A N 1
ATOM 1983 C CA . ILE A 1 261 ? -5.778 11.034 33.809 1.00 12.51 1261 ILE A CA 1
ATOM 1984 C C . ILE A 1 261 ? -4.496 10.291 33.451 1.00 11.78 1261 ILE A C 1
ATOM 1985 O O . ILE A 1 261 ? -4.430 9.042 33.575 1.00 12.51 1261 ILE A O 1
ATOM 1990 N N . PHE A 1 262 ? -3.513 11.063 33.058 1.00 11.83 1262 PHE A N 1
ATOM 1991 C CA . PHE A 1 262 ? -2.158 10.576 32.749 1.00 12.21 1262 PHE A CA 1
ATOM 1992 C C . PHE A 1 262 ? -1.179 11.321 33.624 1.00 12.06 1262 PHE A C 1
ATOM 1993 O O . PHE A 1 262 ? -1.264 12.554 33.689 1.00 13.58 1262 PHE A O 1
ATOM 2001 N N . MET A 1 263 ? -0.248 10.622 34.256 1.00 12.46 1263 MET A N 1
ATOM 2002 C CA . MET A 1 263 ? 0.682 11.240 35.167 1.00 13.29 1263 MET A CA 1
ATOM 2003 C C . MET A 1 263 ? 2.139 10.822 34.920 1.00 13.27 1263 MET A C 1
ATOM 2004 O O . MET A 1 263 ? 2.412 9.606 34.867 1.00 14.13 1263 MET A O 1
ATOM 2009 N N . TYR A 1 264 ? 3.050 11.763 34.888 1.00 14.66 1264 TYR A N 1
ATOM 2010 C CA . TYR A 1 264 ? 4.485 11.602 34.888 1.00 15.53 1264 TYR A CA 1
ATOM 2011 C C . TYR A 1 264 ? 4.936 12.689 35.863 1.00 14.80 1264 TYR A C 1
ATOM 2012 O O . TYR A 1 264 ? 5.463 13.709 35.457 1.00 16.14 1264 TYR A O 1
ATOM 2021 N N . PRO A 1 265 ? 4.781 12.471 37.167 1.00 17.18 1265 PRO A N 1
ATOM 2022 C CA . PRO A 1 265 ? 5.071 13.534 38.141 1.00 18.05 1265 PRO A CA 1
ATOM 2023 C C . PRO A 1 265 ? 6.530 13.708 38.518 1.00 23.16 1265 PRO A C 1
ATOM 2024 O O . PRO A 1 265 ? 7.339 12.879 38.119 1.00 19.26 1265 PRO A O 1
ATOM 2028 N N . ALA A 1 266 ? 6.738 14.763 39.341 1.00 21.47 1266 ALA A N 1
ATOM 2029 C CA . ALA A 1 266 ? 8.054 14.942 39.962 1.00 23.95 1266 ALA A CA 1
ATOM 2030 C C . ALA A 1 266 ? 8.188 13.739 40.893 1.00 25.21 1266 ALA A C 1
ATOM 2031 O O . ALA A 1 266 ? 7.155 13.107 41.240 1.00 24.57 1266 ALA A O 1
ATOM 2033 N N . ASN A 1 267 ? 9.408 13.391 41.294 1.00 22.07 1267 ASN A N 1
ATOM 2034 C CA . ASN A 1 267 ? 9.515 12.302 42.297 1.00 22.12 1267 ASN A CA 1
ATOM 2035 C C . ASN A 1 267 ? 10.792 12.552 43.101 1.00 27.08 1267 ASN A C 1
ATOM 2036 O O . ASN A 1 267 ? 11.489 13.534 42.784 1.00 26.61 1267 ASN A O 1
ATOM 2041 N N . LYS A 1 268 ? 11.084 11.761 44.128 1.00 23.41 1268 LYS A N 1
ATOM 2042 C CA . LYS A 1 268 ? 12.247 12.046 44.971 1.00 25.08 1268 LYS A CA 1
ATOM 2043 C C . LYS A 1 268 ? 13.590 12.106 44.234 1.00 26.79 1268 LYS A C 1
ATOM 2044 O O . LYS A 1 268 ? 14.476 12.784 44.771 1.00 32.08 1268 LYS A O 1
ATOM 2050 N N . LYS A 1 269 ? 13.722 11.439 43.071 1.00 26.98 1269 LYS A N 1
ATOM 2051 C CA . LYS A 1 269 ? 14.947 11.466 42.267 1.00 26.37 1269 LYS A CA 1
ATOM 2052 C C . LYS A 1 269 ? 14.930 12.499 41.127 1.00 26.41 1269 LYS A C 1
ATOM 2053 O O . LYS A 1 269 ? 15.987 12.751 40.531 1.00 29.28 1269 LYS A O 1
ATOM 2059 N N . SER A 1 270 ? 13.742 12.936 40.776 1.00 24.86 1270 SER A N 1
ATOM 2060 C CA . SER A 1 270 ? 13.591 13.758 39.580 1.00 21.43 1270 SER A CA 1
ATOM 2061 C C . SER A 1 270 ? 12.725 14.954 39.908 1.00 22.07 1270 SER A C 1
ATOM 2062 O O . SER A 1 270 ? 11.483 14.890 39.782 1.00 25.36 1270 SER A O 1
ATOM 2065 N N . PRO A 1 271 ? 13.252 16.049 40.370 1.00 23.81 1271 PRO A N 1
ATOM 2066 C CA . PRO A 1 271 ? 12.485 17.185 40.848 1.00 26.51 1271 PRO A CA 1
ATOM 2067 C C . PRO A 1 271 ? 11.630 17.830 39.782 1.00 26.71 1271 PRO A C 1
ATOM 2068 O O . PRO A 1 271 ? 10.663 18.523 40.147 1.00 25.91 1271 PRO A O 1
ATOM 2072 N N . LYS A 1 272 ? 12.002 17.579 38.519 1.00 25.95 1272 LYS A N 1
ATOM 2073 C CA . LYS A 1 272 ? 11.236 18.165 37.433 1.00 27.54 1272 LYS A CA 1
ATOM 2074 C C . LYS A 1 272 ? 10.679 17.022 36.571 1.00 20.68 1272 LYS A C 1
ATOM 2075 O O . LYS A 1 272 ? 10.357 17.259 35.428 1.00 21.87 1272 LYS A O 1
ATOM 2081 N N . GLY A 1 273 ? 10.574 15.794 37.098 1.00 19.37 1273 GLY A N 1
ATOM 2082 C CA . GLY A 1 273 ? 9.987 14.732 36.246 1.00 18.07 1273 GLY A CA 1
ATOM 2083 C C . GLY A 1 273 ? 10.946 14.278 35.167 1.00 17.34 1273 GLY A C 1
ATOM 2084 O O . GLY A 1 273 ? 12.154 14.554 35.194 1.00 21.21 1273 GLY A O 1
ATOM 2085 N N . LYS A 1 274 ? 10.425 13.522 34.216 1.00 18.34 1274 LYS A N 1
ATOM 2086 C CA . LYS A 1 274 ? 11.229 13.011 33.115 1.00 16.93 1274 LYS A CA 1
ATOM 2087 C C . LYS A 1 274 ? 10.923 13.717 31.808 1.00 16.94 1274 LYS A C 1
ATOM 2088 O O . LYS A 1 274 ? 11.815 14.020 31.005 1.00 19.27 1274 LYS A O 1
ATOM 2094 N N . LEU A 1 275 ? 9.622 13.837 31.534 1.00 15.44 1275 LEU A N 1
ATOM 2095 C CA . LEU A 1 275 ? 9.246 14.375 30.206 1.00 16.13 1275 LEU A CA 1
ATOM 2096 C C . LEU A 1 275 ? 9.736 15.772 29.937 1.00 16.28 1275 LEU A C 1
ATOM 2097 O O . LEU A 1 275 ? 9.932 16.584 30.867 1.00 17.66 1275 LEU A O 1
ATOM 2102 N N . ARG A 1 276 ? 10.000 16.030 28.663 1.00 15.34 1276 ARG A N 1
ATOM 2103 C CA . ARG A 1 276 ? 10.680 17.281 28.240 1.00 16.22 1276 ARG A CA 1
ATOM 2104 C C . ARG A 1 276 ? 9.660 18.373 27.937 1.00 16.73 1276 ARG A C 1
ATOM 2105 O O . ARG A 1 276 ? 8.670 18.168 27.199 1.00 16.61 1276 ARG A O 1
ATOM 2113 N N . LEU A 1 277 ? 9.835 19.528 28.536 1.00 16.84 1277 LEU A N 1
ATOM 2114 C CA . LEU A 1 277 ? 8.827 20.591 28.448 1.00 17.07 1277 LEU A CA 1
ATOM 2115 C C . LEU A 1 277 ? 8.523 21.050 27.025 1.00 16.42 1277 LEU A C 1
ATOM 2116 O O . LEU A 1 277 ? 7.349 21.181 26.665 1.00 16.96 1277 LEU A O 1
ATOM 2121 N N . LEU A 1 278 ? 9.551 21.399 26.266 1.00 16.77 1278 LEU A N 1
ATOM 2122 C CA . LEU A 1 278 ? 9.268 22.013 24.949 1.00 16.76 1278 LEU A CA 1
ATOM 2123 C C . LEU A 1 278 ? 8.566 21.124 23.940 1.00 16.10 1278 LEU A C 1
ATOM 2124 O O . LEU A 1 278 ? 7.719 21.638 23.196 1.00 17.34 1278 LEU A O 1
ATOM 2129 N N . TYR A 1 279 ? 8.947 19.854 23.857 1.00 15.59 1279 TYR A N 1
ATOM 2130 C CA . TYR A 1 279 ? 8.481 18.976 22.765 1.00 15.09 1279 TYR A CA 1
ATOM 2131 C C . TYR A 1 279 ? 7.775 17.729 23.219 1.00 13.87 1279 TYR A C 1
ATOM 2132 O O . TYR A 1 279 ? 7.423 16.928 22.330 1.00 16.26 1279 TYR A O 1
ATOM 2141 N N . GLU A 1 280 ? 7.476 17.591 24.484 1.00 14.79 1280 GLU A N 1
ATOM 2142 C CA . GLU A 1 280 ? 6.685 16.477 24.989 1.00 15.37 1280 GLU A CA 1
ATOM 2143 C C . GLU A 1 280 ? 5.553 17.112 25.792 1.00 15.10 1280 GLU A C 1
ATOM 2144 O O . GLU A 1 280 ? 4.372 16.989 25.444 1.00 15.80 1280 GLU A O 1
ATOM 2150 N N . CYS A 1 281 ? 5.861 17.857 26.866 1.00 14.70 1281 CYS A N 1
ATOM 2151 C CA . CYS A 1 281 ? 4.805 18.318 27.757 1.00 14.35 1281 CYS A CA 1
ATOM 2152 C C . CYS A 1 281 ? 3.969 19.455 27.156 1.00 15.07 1281 CYS A C 1
ATOM 2153 O O . CYS A 1 281 ? 2.726 19.348 27.214 1.00 16.44 1281 CYS A O 1
ATOM 2156 N N . ASN A 1 282 ? 4.605 20.515 26.634 1.00 14.70 1282 ASN A N 1
ATOM 2157 C CA . ASN A 1 282 ? 3.791 21.662 26.161 1.00 15.40 1282 ASN A CA 1
ATOM 2158 C C . ASN A 1 282 ? 2.848 21.217 25.033 1.00 14.93 1282 ASN A C 1
ATOM 2159 O O . ASN A 1 282 ? 1.657 21.594 25.085 1.00 15.46 1282 ASN A O 1
ATOM 2164 N N . PRO A 1 283 ? 3.243 20.509 23.998 1.00 15.02 1283 PRO A N 1
ATOM 2165 C CA . PRO A 1 283 ? 2.274 20.113 22.959 1.00 14.40 1283 PRO A CA 1
ATOM 2166 C C . PRO A 1 283 ? 1.094 19.360 23.521 1.00 13.75 1283 PRO A C 1
ATOM 2167 O O . PRO A 1 283 ? -0.068 19.617 23.154 1.00 15.02 1283 PRO A O 1
ATOM 2171 N N . MET A 1 284 ? 1.343 18.406 24.417 1.00 13.25 1284 MET A N 1
ATOM 2172 C CA . MET A 1 284 ? 0.231 17.619 24.946 1.00 13.45 1284 MET A CA 1
ATOM 2173 C C . MET A 1 284 ? -0.617 18.476 25.872 1.00 13.84 1284 MET A C 1
ATOM 2174 O O . MET A 1 284 ? -1.840 18.317 25.901 1.00 15.19 1284 MET A O 1
ATOM 2179 N N . ALA A 1 285 ? -0.022 19.399 26.631 1.00 14.76 1285 ALA A N 1
ATOM 2180 C CA . ALA A 1 285 ? -0.829 20.303 27.478 1.00 15.02 1285 ALA A CA 1
ATOM 2181 C C . ALA A 1 285 ? -1.693 21.189 26.641 1.00 14.89 1285 ALA A C 1
ATOM 2182 O O . ALA A 1 285 ? -2.853 21.503 27.016 1.00 16.22 1285 ALA A O 1
ATOM 2184 N N . TYR A 1 286 ? -1.191 21.624 25.497 1.00 14.66 1286 TYR A N 1
ATOM 2185 C CA . TYR A 1 286 ? -2.007 22.487 24.617 1.00 15.74 1286 TYR A CA 1
ATOM 2186 C C . TYR A 1 286 ? -3.161 21.700 24.005 1.00 14.44 1286 TYR A C 1
ATOM 2187 O O . TYR A 1 286 ? -4.292 22.194 23.964 1.00 15.89 1286 TYR A O 1
ATOM 2196 N N . VAL A 1 287 ? -2.870 20.484 23.521 1.00 13.77 1287 VAL A N 1
ATOM 2197 C CA . VAL A 1 287 ? -3.993 19.655 23.003 1.00 14.06 1287 VAL A CA 1
ATOM 2198 C C . VAL A 1 287 ? -5.039 19.495 24.084 1.00 14.28 1287 VAL A C 1
ATOM 2199 O O . VAL A 1 287 ? -6.256 19.625 23.877 1.00 15.45 1287 VAL A O 1
ATOM 2203 N N . MET A 1 288 ? -4.593 19.177 25.317 1.00 15.05 1288 MET A N 1
ATOM 2204 C CA . MET A 1 288 ? -5.569 18.932 26.364 1.00 16.93 1288 MET A CA 1
ATOM 2205 C C . MET A 1 288 ? -6.389 20.183 26.679 1.00 18.27 1288 MET A C 1
ATOM 2206 O O . MET A 1 288 ? -7.612 20.064 26.778 1.00 19.59 1288 MET A O 1
ATOM 2211 N N . GLU A 1 289 ? -5.701 21.329 26.829 1.00 17.17 1289 GLU A N 1
ATOM 2212 C CA . GLU A 1 289 ? -6.489 22.552 27.150 1.00 20.77 1289 GLU A CA 1
ATOM 2213 C C . GLU A 1 289 ? -7.445 22.887 26.014 1.00 19.14 1289 GLU A C 1
ATOM 2214 O O . GLU A 1 289 ? -8.593 23.271 26.245 1.00 21.35 1289 GLU A O 1
ATOM 2220 N N . LYS A 1 290 ? -7.046 22.672 24.759 1.00 16.36 1290 LYS A N 1
ATOM 2221 C CA . LYS A 1 290 ? -7.995 22.992 23.657 1.00 16.90 1290 LYS A CA 1
ATOM 2222 C C . LYS A 1 290 ? -9.143 21.994 23.589 1.00 18.09 1290 LYS A C 1
ATOM 2223 O O . LYS A 1 290 ? -10.198 22.285 22.986 1.00 22.19 1290 LYS A O 1
ATOM 2229 N N . ALA A 1 291 ? -8.975 20.803 24.167 1.00 16.75 1291 ALA A N 1
ATOM 2230 C CA . ALA A 1 291 ? -10.034 19.819 24.255 1.00 15.69 1291 ALA A CA 1
ATOM 2231 C C . ALA A 1 291 ? -10.818 19.994 25.553 1.00 17.61 1291 ALA A C 1
ATOM 2232 O O . ALA A 1 291 ? -11.694 19.155 25.796 1.00 18.18 1291 ALA A O 1
ATOM 2234 N N . GLY A 1 292 ? -10.567 20.995 26.394 1.00 17.72 1292 GLY A N 1
ATOM 2235 C CA . GLY A 1 292 ? -11.357 21.162 27.639 1.00 18.78 1292 GLY A CA 1
ATOM 2236 C C . GLY A 1 292 ? -10.767 20.390 28.819 1.00 16.97 1292 GLY A C 1
ATOM 2237 O O . GLY A 1 292 ? -11.458 20.270 29.837 1.00 20.52 1292 GLY A O 1
ATOM 2238 N N . GLY A 1 293 ? -9.539 19.886 28.687 1.00 16.65 1293 GLY A N 1
ATOM 2239 C CA . GLY A 1 293 ? -8.872 19.253 29.818 1.00 17.38 1293 GLY A CA 1
ATOM 2240 C C . GLY A 1 293 ? -7.884 20.215 30.471 1.00 15.80 1293 GLY A C 1
ATOM 2241 O O . GLY A 1 293 ? -7.828 21.421 30.199 1.00 18.92 1293 GLY A O 1
ATOM 2242 N N . LEU A 1 294 ? -7.081 19.648 31.368 1.00 15.82 1294 LEU A N 1
ATOM 2243 C CA . LEU A 1 294 ? -6.140 20.401 32.164 1.00 15.24 1294 LEU A CA 1
ATOM 2244 C C . LEU A 1 294 ? -4.761 19.727 32.114 1.00 14.50 1294 LEU A C 1
ATOM 2245 O O . LEU A 1 294 ? -4.671 18.508 31.856 1.00 16.89 1294 LEU A O 1
ATOM 2250 N N . ALA A 1 295 ? -3.717 20.498 32.374 1.00 15.99 1295 ALA A N 1
ATOM 2251 C CA . ALA A 1 295 ? -2.327 19.975 32.357 1.00 16.16 1295 ALA A CA 1
ATOM 2252 C C . ALA A 1 295 ? -1.514 20.795 33.347 1.00 15.71 1295 ALA A C 1
ATOM 2253 O O . ALA A 1 295 ? -1.296 21.999 33.169 1.00 18.75 1295 ALA A O 1
ATOM 2255 N N . THR A 1 296 ? -1.109 20.113 34.398 1.00 15.79 1296 THR A N 1
ATOM 2256 C CA . THR A 1 296 ? -0.465 20.775 35.533 1.00 15.95 1296 THR A CA 1
ATOM 2257 C C . THR A 1 296 ? 0.803 20.036 35.918 1.00 15.91 1296 THR A C 1
ATOM 2258 O O . THR A 1 296 ? 0.937 18.844 35.644 1.00 17.06 1296 THR A O 1
ATOM 2262 N N . THR A 1 297 ? 1.713 20.717 36.626 1.00 15.80 1297 THR A N 1
ATOM 2263 C CA . THR A 1 297 ? 2.834 20.019 37.226 1.00 17.04 1297 THR A CA 1
ATOM 2264 C C . THR A 1 297 ? 2.456 19.452 38.603 1.00 17.76 1297 THR A C 1
ATOM 2265 O O . THR A 1 297 ? 3.251 18.748 39.219 1.00 20.07 1297 THR A O 1
ATOM 2269 N N . GLY A 1 298 ? 1.321 19.883 39.115 1.00 17.03 1298 GLY A N 1
ATOM 2270 C CA . GLY A 1 298 ? 0.893 19.572 40.464 1.00 18.50 1298 GLY A CA 1
ATOM 2271 C C . GLY A 1 298 ? 0.844 20.888 41.215 1.00 20.61 1298 GLY A C 1
ATOM 2272 O O . GLY A 1 298 ? 0.172 21.026 42.252 1.00 22.19 1298 GLY A O 1
ATOM 2273 N N . LYS A 1 299 ? 1.541 21.910 40.707 1.00 20.45 1299 LYS A N 1
ATOM 2274 C CA . LYS A 1 299 ? 1.607 23.191 41.418 1.00 21.13 1299 LYS A CA 1
ATOM 2275 C C . LYS A 1 299 ? 1.370 24.347 40.477 1.00 23.93 1299 LYS A C 1
ATOM 2276 O O . LYS A 1 299 ? 1.066 25.434 40.968 1.00 24.64 1299 LYS A O 1
ATOM 2282 N N . GLU A 1 300 ? 1.523 24.178 39.160 1.00 21.04 1300 GLU A N 1
ATOM 2283 C CA . GLU A 1 300 ? 1.303 25.286 38.243 1.00 21.01 1300 GLU A CA 1
ATOM 2284 C C . GLU A 1 300 ? 0.960 24.747 36.865 1.00 20.12 1300 GLU A C 1
ATOM 2285 O O . GLU A 1 300 ? 1.249 23.598 36.571 1.00 19.55 1300 GLU A O 1
ATOM 2291 N N . ALA A 1 301 ? 0.323 25.573 36.021 1.00 20.12 1301 ALA A N 1
ATOM 2292 C CA . ALA A 1 301 ? -0.047 25.108 34.681 1.00 19.17 1301 ALA A CA 1
ATOM 2293 C C . ALA A 1 301 ? 1.173 24.873 33.807 1.00 17.23 1301 ALA A C 1
ATOM 2294 O O . ALA A 1 301 ? 2.060 25.734 33.750 1.00 18.77 1301 ALA A O 1
ATOM 2296 N N . VAL A 1 302 ? 1.238 23.728 33.109 1.00 17.13 1302 VAL A N 1
ATOM 2297 C CA . VAL A 1 302 ? 2.402 23.462 32.249 1.00 17.76 1302 VAL A CA 1
ATOM 2298 C C . VAL A 1 302 ? 2.602 24.587 31.227 1.00 17.19 1302 VAL A C 1
ATOM 2299 O O . VAL A 1 302 ? 3.721 25.052 30.955 1.00 17.53 1302 VAL A O 1
ATOM 2303 N N . LEU A 1 303 ? 1.479 25.075 30.651 1.00 17.06 1303 LEU A N 1
ATOM 2304 C CA . LEU A 1 303 ? 1.590 26.052 29.560 1.00 18.27 1303 LEU A CA 1
ATOM 2305 C C . LEU A 1 303 ? 2.099 27.407 30.017 1.00 18.39 1303 LEU A C 1
ATOM 2306 O O . LEU A 1 303 ? 2.509 28.275 29.229 1.00 20.34 1303 LEU A O 1
ATOM 2311 N N . ASP A 1 304 ? 2.117 27.656 31.328 1.00 19.74 1304 ASP A N 1
ATOM 2312 C CA . ASP A 1 304 ? 2.569 28.948 31.837 1.00 20.73 1304 ASP A CA 1
ATOM 2313 C C . ASP A 1 304 ? 4.036 28.969 32.265 1.00 20.99 1304 ASP A C 1
ATOM 2314 O O . ASP A 1 304 ? 4.554 30.027 32.654 1.00 23.20 1304 ASP A O 1
ATOM 2319 N N . ILE A 1 305 ? 4.694 27.816 32.218 1.00 19.69 1305 ILE A N 1
ATOM 2320 C CA . ILE A 1 305 ? 6.118 27.759 32.573 1.00 19.42 1305 ILE A CA 1
ATOM 2321 C C . ILE A 1 305 ? 6.935 28.513 31.543 1.00 20.49 1305 ILE A C 1
ATOM 2322 O O . ILE A 1 305 ? 6.795 28.244 30.353 1.00 21.74 1305 ILE A O 1
ATOM 2329 N N . VAL A 1 306 ? 7.797 29.419 31.946 1.00 21.38 1306 VAL A N 1
ATOM 2330 C CA . VAL A 1 306 ? 8.754 30.057 31.011 1.00 23.11 1306 VAL A CA 1
ATOM 2331 C C . VAL A 1 306 ? 10.063 29.276 30.959 1.00 20.48 1306 VAL A C 1
ATOM 2332 O O . VAL A 1 306 ? 10.817 29.280 31.955 1.00 21.61 1306 VAL A O 1
ATOM 2336 N N . PRO A 1 307 ? 10.362 28.567 29.878 1.00 21.49 1307 PRO A N 1
ATOM 2337 C CA . PRO A 1 307 ? 11.544 27.684 29.922 1.00 22.81 1307 PRO A CA 1
ATOM 2338 C C . PRO A 1 307 ? 12.825 28.518 29.900 1.00 23.47 1307 PRO A C 1
ATOM 2339 O O . PRO A 1 307 ? 12.764 29.585 29.327 1.00 25.20 1307 PRO A O 1
ATOM 2343 N N . THR A 1 308 ? 13.883 27.958 30.482 1.00 23.49 1308 THR A N 1
ATOM 2344 C CA . THR A 1 308 ? 15.222 28.530 30.443 1.00 22.50 1308 THR A CA 1
ATOM 2345 C C . THR A 1 308 ? 16.199 27.621 29.712 1.00 21.93 1308 THR A C 1
ATOM 2346 O O . THR A 1 308 ? 17.374 27.932 29.470 1.00 28.86 1308 THR A O 1
ATOM 2350 N N . ASP A 1 309 ? 15.725 26.448 29.312 1.00 24.58 1309 ASP A N 1
ATOM 2351 C CA . ASP A 1 309 ? 16.578 25.426 28.711 1.00 24.68 1309 ASP A CA 1
ATOM 2352 C C . ASP A 1 309 ? 15.762 24.688 27.654 1.00 21.96 1309 ASP A C 1
ATOM 2353 O O . ASP A 1 309 ? 14.676 24.232 28.009 1.00 22.17 1309 ASP A O 1
ATOM 2358 N N . ILE A 1 310 ? 16.168 24.583 26.395 1.00 22.05 1310 ILE A N 1
ATOM 2359 C CA . ILE A 1 310 ? 15.288 23.936 25.416 1.00 22.03 1310 ILE A CA 1
ATOM 2360 C C . ILE A 1 310 ? 15.088 22.470 25.738 1.00 20.60 1310 ILE A C 1
ATOM 2361 O O . ILE A 1 310 ? 14.153 21.891 25.195 1.00 20.69 1310 ILE A O 1
ATOM 2366 N N . HIS A 1 311 ? 15.940 21.880 26.555 1.00 19.32 1311 HIS A N 1
ATOM 2367 C CA . HIS A 1 311 ? 15.759 20.478 26.936 1.00 19.85 1311 HIS A CA 1
ATOM 2368 C C . HIS A 1 311 ? 15.327 20.345 28.386 1.00 18.33 1311 HIS A C 1
ATOM 2369 O O . HIS A 1 311 ? 15.441 19.268 28.977 1.00 21.37 1311 HIS A O 1
ATOM 2376 N N . GLN A 1 312 ? 14.786 21.408 28.938 1.00 20.24 1312 GLN A N 1
ATOM 2377 C CA . GLN A 1 312 ? 14.182 21.335 30.264 1.00 20.34 1312 GLN A CA 1
ATOM 2378 C C . GLN A 1 312 ? 13.111 20.268 30.466 1.00 18.07 1312 GLN A C 1
ATOM 2379 O O . GLN A 1 312 ? 12.337 20.015 29.570 1.00 19.40 1312 GLN A O 1
ATOM 2385 N N . ARG A 1 313 ? 13.047 19.598 31.601 1.00 18.43 1313 ARG A N 1
ATOM 2386 C CA . ARG A 1 313 ? 12.049 18.626 31.986 1.00 17.15 1313 ARG A CA 1
ATOM 2387 C C . ARG A 1 313 ? 10.916 19.297 32.752 1.00 17.64 1313 ARG A C 1
ATOM 2388 O O . ARG A 1 313 ? 11.125 20.344 33.380 1.00 19.28 1313 ARG A O 1
ATOM 2396 N N . ALA A 1 314 ? 9.729 18.704 32.757 1.00 17.92 1314 ALA A N 1
ATOM 2397 C CA . ALA A 1 314 ? 8.676 19.169 33.638 1.00 18.17 1314 ALA A CA 1
ATOM 2398 C C . ALA A 1 314 ? 7.810 18.030 34.066 1.00 16.31 1314 ALA A C 1
ATOM 2399 O O . ALA A 1 314 ? 7.568 17.107 33.289 1.00 18.12 1314 ALA A O 1
ATOM 2401 N N . PRO A 1 315 ? 7.324 18.072 35.313 1.00 17.98 1315 PRO A N 1
ATOM 2402 C CA . PRO A 1 315 ? 6.320 17.123 35.734 1.00 17.68 1315 PRO A CA 1
ATOM 2403 C C . PRO A 1 315 ? 5.064 17.402 34.934 1.00 16.40 1315 PRO A C 1
ATOM 2404 O O . PRO A 1 315 ? 4.809 18.568 34.577 1.00 18.63 1315 PRO A O 1
ATOM 2408 N N . ILE A 1 316 ? 4.304 16.330 34.658 1.00 16.64 1316 ILE A N 1
ATOM 2409 C CA . ILE A 1 316 ? 3.021 16.599 34.000 1.00 16.40 1316 ILE A CA 1
ATOM 2410 C C . ILE A 1 316 ? 1.945 15.629 34.463 1.00 15.26 1316 ILE A C 1
ATOM 2411 O O . ILE A 1 316 ? 2.167 14.416 34.545 1.00 17.12 1316 ILE A O 1
ATOM 2416 N N . ILE A 1 317 ? 0.766 16.175 34.724 1.00 14.77 1317 ILE A N 1
ATOM 2417 C CA . ILE A 1 317 ? -0.469 15.528 35.102 1.00 12.80 1317 ILE A CA 1
ATOM 2418 C C . ILE A 1 317 ? -1.524 16.105 34.189 1.00 14.23 1317 ILE A C 1
ATOM 2419 O O . ILE A 1 317 ? -1.738 17.339 34.220 1.00 15.67 1317 ILE A O 1
ATOM 2424 N N . LEU A 1 318 ? -2.135 15.305 33.347 1.00 13.61 1318 LEU A N 1
ATOM 2425 C CA . LEU A 1 318 ? -3.093 15.906 32.400 1.00 13.55 1318 LEU A CA 1
ATOM 2426 C C . LEU A 1 318 ? -4.323 14.996 32.261 1.00 13.04 1318 LEU A C 1
ATOM 2427 O O . LEU A 1 318 ? -4.318 13.776 32.544 1.00 14.43 1318 LEU A O 1
ATOM 2432 N N . GLY A 1 319 ? -5.357 15.597 31.667 1.00 13.50 1319 GLY A N 1
ATOM 2433 C CA . GLY A 1 319 ? -6.533 14.819 31.309 1.00 13.70 1319 GLY A CA 1
ATOM 2434 C C . GLY A 1 319 ? -7.821 15.490 31.706 1.00 13.13 1319 GLY A C 1
ATOM 2435 O O . GLY A 1 319 ? -7.935 16.732 31.669 1.00 15.08 1319 GLY A O 1
ATOM 2436 N N . SER A 1 320 ? -8.794 14.643 32.044 1.00 14.62 1320 SER A N 1
ATOM 2437 C CA . SER A 1 320 ? -10.168 15.114 32.372 1.00 15.98 1320 SER A CA 1
ATOM 2438 C C . SER A 1 320 ? -10.103 16.137 33.485 1.00 15.67 1320 SER A C 1
ATOM 2439 O O . SER A 1 320 ? -9.414 15.935 34.495 1.00 17.61 1320 SER A O 1
ATOM 2442 N N . PRO A 1 321 ? -10.828 17.266 33.379 1.00 15.82 1321 PRO A N 1
ATOM 2443 C CA . PRO A 1 321 ? -10.638 18.337 34.363 1.00 16.78 1321 PRO A CA 1
ATOM 2444 C C . PRO A 1 321 ? -11.027 17.929 35.765 1.00 17.14 1321 PRO A C 1
ATOM 2445 O O . PRO A 1 321 ? -10.314 18.371 36.688 1.00 18.68 1321 PRO A O 1
ATOM 2449 N N . GLU A 1 322 ? -12.062 17.138 35.978 1.00 17.33 1322 GLU A N 1
ATOM 2450 C CA . GLU A 1 322 ? -12.429 16.781 37.352 1.00 16.93 1322 GLU A CA 1
ATOM 2451 C C . GLU A 1 322 ? -11.397 15.857 37.932 1.00 17.85 1322 GLU A C 1
ATOM 2452 O O . GLU A 1 322 ? -11.178 15.892 39.130 1.00 19.21 1322 GLU A O 1
ATOM 2458 N N . ASP A 1 323 ? -10.705 15.057 37.110 1.00 17.05 1323 ASP A N 1
ATOM 2459 C CA . ASP A 1 323 ? -9.701 14.133 37.670 1.00 15.91 1323 ASP A CA 1
ATOM 2460 C C . ASP A 1 323 ? -8.442 14.919 38.034 1.00 15.81 1323 ASP A C 1
ATOM 2461 O O . ASP A 1 323 ? -7.852 14.744 39.101 1.00 16.98 1323 ASP A O 1
ATOM 2466 N N . VAL A 1 324 ? -7.998 15.781 37.116 1.00 16.14 1324 VAL A N 1
ATOM 2467 C CA . VAL A 1 324 ? -6.804 16.581 37.393 1.00 15.02 1324 VAL A CA 1
ATOM 2468 C C . VAL A 1 324 ? -7.070 17.497 38.586 1.00 17.14 1324 VAL A C 1
ATOM 2469 O O . VAL A 1 324 ? -6.172 17.665 39.437 1.00 18.02 1324 VAL A O 1
ATOM 2473 N N . THR A 1 325 ? -8.283 18.089 38.674 1.00 17.50 1325 THR A N 1
ATOM 2474 C CA . THR A 1 325 ? -8.576 18.946 39.817 1.00 18.85 1325 THR A CA 1
ATOM 2475 C C . THR A 1 325 ? -8.547 18.155 41.101 1.00 19.35 1325 THR A C 1
ATOM 2476 O O . THR A 1 325 ? -8.106 18.668 42.153 1.00 20.61 1325 THR A O 1
ATOM 2480 N N . GLU A 1 326 ? -9.021 16.915 41.124 1.00 18.40 1326 GLU A N 1
ATOM 2481 C CA . GLU A 1 326 ? -8.970 16.146 42.370 1.00 18.22 1326 GLU A CA 1
ATOM 2482 C C . GLU A 1 326 ? -7.525 15.999 42.848 1.00 18.89 1326 GLU A C 1
ATOM 2483 O O . GLU A 1 326 ? -7.188 16.141 44.038 1.00 20.13 1326 GLU A O 1
ATOM 2489 N N . LEU A 1 327 ? -6.582 15.684 41.928 1.00 17.44 1327 LEU A N 1
ATOM 2490 C CA . LEU A 1 327 ? -5.176 15.580 42.326 1.00 16.90 1327 LEU A CA 1
ATOM 2491 C C . LEU A 1 327 ? -4.611 16.911 42.726 1.00 18.35 1327 LEU A C 1
ATOM 2492 O O . LEU A 1 327 ? -3.861 16.978 43.719 1.00 18.42 1327 LEU A O 1
ATOM 2497 N N . LEU A 1 328 ? -4.973 17.995 42.048 1.00 18.34 1328 LEU A N 1
ATOM 2498 C CA . LEU A 1 328 ? -4.518 19.323 42.474 1.00 20.42 1328 LEU A CA 1
ATOM 2499 C C . LEU A 1 328 ? -4.982 19.614 43.894 1.00 21.07 1328 LEU A C 1
ATOM 2500 O O . LEU A 1 328 ? -4.176 20.215 44.640 1.00 22.46 1328 LEU A O 1
ATOM 2505 N N . GLU A 1 329 ? -6.195 19.224 44.255 1.00 20.23 1329 GLU A N 1
ATOM 2506 C CA . GLU A 1 329 ? -6.698 19.433 45.617 1.00 20.73 1329 GLU A CA 1
ATOM 2507 C C . GLU A 1 329 ? -5.824 18.701 46.613 1.00 19.99 1329 GLU A C 1
ATOM 2508 O O . GLU A 1 329 ? -5.549 19.198 47.724 1.00 26.36 1329 GLU A O 1
ATOM 2514 N N . ILE A 1 330 ? -5.383 17.488 46.259 1.00 19.83 1330 ILE A N 1
ATOM 2515 C CA . ILE A 1 330 ? -4.560 16.723 47.193 1.00 20.26 1330 ILE A CA 1
ATOM 2516 C C . ILE A 1 330 ? -3.206 17.403 47.332 1.00 21.38 1330 ILE A C 1
ATOM 2517 O O . ILE A 1 330 ? -2.695 17.573 48.425 1.00 23.03 1330 ILE A O 1
ATOM 2522 N N . TYR A 1 331 ? -2.597 17.851 46.220 1.00 20.94 1331 TYR A N 1
ATOM 2523 C CA . TYR A 1 331 ? -1.386 18.651 46.366 1.00 21.33 1331 TYR A CA 1
ATOM 2524 C C . TYR A 1 331 ? -1.646 19.878 47.231 1.00 21.65 1331 TYR A C 1
ATOM 2525 O O . TYR A 1 331 ? -0.806 20.163 48.085 1.00 26.45 1331 TYR A O 1
ATOM 2534 N N . GLN A 1 332 ? -2.784 20.570 47.058 1.00 23.28 1332 GLN A N 1
ATOM 2535 C CA . GLN A 1 332 ? -3.031 21.769 47.861 1.00 26.12 1332 GLN A CA 1
ATOM 2536 C C . GLN A 1 332 ? -3.134 21.443 49.347 1.00 28.68 1332 GLN A C 1
ATOM 2537 O O . GLN A 1 332 ? -2.634 22.168 50.205 1.00 34.55 1332 GLN A O 1
ATOM 2543 N N . LYS A 1 333 ? -3.805 20.358 49.688 1.00 25.97 1333 LYS A N 1
ATOM 2544 C CA . LYS A 1 333 ? -4.000 19.872 51.046 1.00 29.30 1333 LYS A CA 1
ATOM 2545 C C . LYS A 1 333 ? -2.680 19.474 51.675 1.00 30.47 1333 LYS A C 1
ATOM 2546 O O . LYS A 1 333 ? -2.455 19.719 52.893 1.00 39.76 1333 LYS A O 1
ATOM 2552 N N . HIS A 1 334 ? -1.786 18.912 50.875 1.00 28.10 1334 HIS A N 1
ATOM 2553 C CA . HIS A 1 334 ? -0.466 18.554 51.421 1.00 30.11 1334 HIS A CA 1
ATOM 2554 C C . HIS A 1 334 ? 0.439 19.772 51.558 1.00 35.05 1334 HIS A C 1
ATOM 2555 O O . HIS A 1 334 ? 1.401 19.684 52.323 1.00 48.94 1334 HIS A O 1
ATOM 2562 N N . ALA A 1 335 ? 0.117 20.842 50.849 1.00 32.97 1335 ALA A N 1
ATOM 2563 C CA . ALA A 1 335 ? 0.997 22.001 50.785 1.00 37.55 1335 ALA A CA 1
ATOM 2564 C C . ALA A 1 335 ? 0.835 22.806 52.063 1.00 43.84 1335 ALA A C 1
#

Organism: Sus scrofa (NCBI:txid9823)

Radius of gyration: 19.22 Å; Cα contacts (8 Å, |Δi|>4): 739; chains: 1; bounding box: 43×47×56 Å

Secondary structure (P-SEA, 3-state):
cccccaaaaaaaaaaaccccaaaaaaaaaaaaaaaaaaaaaaccccccccccccccccccccccaaaaaaaaaaaaaaaacccccbbbbccccbbbbccccccccbbbbbccccccccccccccccccbbbbcccccccccccccccccccccbbbbbbcccbbbbbbbcccbbbbbbbcccccbbbbcccccccccccccccccccccccccaaaaaaaaaaaccccccccbbbbbcccaaaaaaaaaaccccccccccccccccccccccccaaaaaaaaaacbbbcccccccccccccccbbbbbbbbccaaaaaaaaaaaaaac

Foldseek 3Di:
DDFCFPLNVVVVVCVVPDDDPLVSLQVVLQLVLLLVLLVCLVCVVVVVQFAADDDAADQGHRHGSSQVSLVVSNVVSNQQSLAAAWEAESRDQFIDGRDVVSHHFKYKYKHSKFLNVCSVVSAKIKIWMWIAGQDDDDRDGRVSLQAFLVRTQKIWMWISHPWTWTWIAGDQAIWIFTADNVPSTTGTDGPRAAAALAAQEEEDDCVCVVWADPLVVVLQVCLPPPPVPDHRGHYDYSSTLRVVLVCLRRGNDKYWQAATNVRNFGRAFLRHRQSRSQRNQVRNVKAKQNLAGGSRPDRDPHNRHGHTIMMHNHVRSVVSNVSSVVVD

Nearest PDB structures (foldseek):
  1cnq-assembly1_A  TM=1.001E+00  e=1.055E-68  Sus scrofa
  1fj6-assembly1_A  TM=1.000E+00  e=1.096E-67  Sus scrofa
  4gwy-assembly1_A  TM=9.980E-01  e=6.350E-65  Sus scrofa
  1yz0-assembly1_A  TM=9.533E-01  e=5.631E-65  Sus scrofa
  4he0-assembly1_A  TM=9.948E-01  e=9.773E-60  Homo sapiens